Protein 5NTB (pdb70)

Solvent-accessible surface area: 10448 Å² total; per-residue (Å²): 171,30,34,73,38,84,120,14,97,12,78,0,25,3,11,34,74,122,36,177,8,22,13,35,52,98,7,37,0,56,76,83,44,1,0,2,0,0,33,81,30,29,93,38,127,96,55,94,86,0,42,0,29,130,59,4,18,0,44,0,27,57,112,85,145,80,30,122,0,35,4,92,15,67,8,110,63,10,115,114,34,28,0,20,0,0,44,22,0,0,52,114,8,8,88,53,66,52,3,69,11,104,51,0,48,1,37,0,12,159,191,24,30,77,39,95,142,10,89,15,70,0,30,15,11,11,49,130,16,166,9,19,15,33,58,92,8,27,0,42,74,86,46,2,0,2,0,0,38,72,37,31,104,45,143,72,44,74,86,0,46,0,27,132,61,3,23,0,29,0,46,52,129,90,40,82,18,168,2,35,1,99,15,62,11,100,54,13,80,128,25,25,0,13,0,0,15,23,0,0,51,120,12,5,93,28,121,114,30,59,7,103,66,4,38,0,48,0,21,171

Nearest PDB structures (foldseek):
  5ntb-assembly2_B  TM=1.002E+00  e=6.582E-23  Streptomyces mobaraensis
  7wvr-assembly1_A  TM=8.047E-01  e=5.159E-07  Evansstolkia leycettana
  4l48-assembly2_C  TM=7.886E-01  e=9.992E-07  Clavibacter michiganensis subsp. michiganensis NCPPB 382
  4jjo-assembly1_A  TM=7.885E-01  e=2.613E-06  Clavibacter michiganensis
  4fer-assembly1_A  TM=7.442E-01  e=7.259E-06  Bacillus subtilis subsp. subtilis str. 168

Structure (mmCIF, N/CA/C/O backbone):
data_5NTB
#
_entry.id   5NTB
#
_cell.length_a   37.350
_cell.length_b   45.080
_cell.length_c   112.840
_cell.angle_alpha   90.00
_cell.angle_beta   90.00
_cell.angle_gamma   90.00
#
_symmetry.space_group_name_H-M   'P 21 21 21'
#
loop_
_entity.id
_entity.type
_entity.pdbx_description
1 polymer 'Papain inhibitor'
2 non-polymer 'SULFATE ION'
3 water water
#
loop_
_atom_site.group_PDB
_atom_site.id
_atom_site.type_symbol
_atom_site.label_atom_id
_atom_site.label_alt_id
_atom_site.label_comp_id
_atom_site.label_asym_id
_atom_site.label_entity_id
_atom_site.label_seq_id
_atom_site.pdbx_PDB_ins_code
_atom_site.Cartn_x
_atom_site.Cartn_y
_atom_site.Cartn_z
_atom_site.occupancy
_atom_site.B_iso_or_equiv
_atom_site.auth_seq_id
_atom_site.auth_comp_id
_atom_site.auth_asym_id
_atom_site.auth_atom_id
_atom_site.pdbx_PDB_model_num
ATOM 1 N N . ASP A 1 1 ? -11.600 -30.444 17.912 1.00 39.99 1 ASP A N 1
ATOM 2 C CA . ASP A 1 1 ? -10.504 -29.914 18.721 1.00 43.15 1 ASP A CA 1
ATOM 3 C C . ASP A 1 1 ? -9.799 -28.774 17.988 1.00 36.02 1 ASP A C 1
ATOM 4 O O . ASP A 1 1 ? -10.151 -28.461 16.847 1.00 35.42 1 ASP A O 1
ATOM 9 N N . ILE A 1 2 ? -8.816 -28.149 18.632 1.00 24.56 2 ILE A N 1
ATOM 10 C CA . ILE A 1 2 ? -8.043 -27.069 18.021 1.00 24.31 2 ILE A CA 1
ATOM 11 C C . ILE A 1 2 ? -6.873 -27.711 17.278 1.00 19.86 2 ILE A C 1
ATOM 12 O O . ILE A 1 2 ? -5.978 -28.262 17.930 1.00 22.79 2 ILE A O 1
ATOM 17 N N . PRO A 1 3 ? -6.849 -27.675 15.948 1.00 21.21 3 PRO A N 1
ATOM 18 C CA . PRO A 1 3 ? -5.770 -28.358 15.210 1.00 20.02 3 PRO A CA 1
ATOM 19 C C . PRO A 1 3 ? -4.502 -27.515 15.101 1.00 15.51 3 PRO A C 1
ATOM 20 O O . PRO A 1 3 ? -4.203 -26.905 14.074 1.00 17.41 3 PRO A O 1
ATOM 24 N N . ILE A 1 4 ? -3.739 -27.495 16.198 1.00 17.76 4 ILE A N 1
ATOM 25 C CA . ILE A 1 4 ? -2.522 -26.698 16.257 1.00 17.37 4 ILE A CA 1
ATOM 26 C C . ILE A 1 4 ? -1.601 -27.071 15.110 1.00 18.32 4 ILE A C 1
ATOM 27 O O . ILE A 1 4 ? -1.353 -28.255 14.847 1.00 21.04 4 ILE A O 1
ATOM 32 N N . GLY A 1 5 ? -1.090 -26.053 14.415 1.00 19.83 5 GLY A N 1
ATOM 33 C CA . GLY A 1 5 ? -0.115 -26.232 13.365 1.00 17.99 5 GLY A CA 1
ATOM 34 C C . GLY A 1 5 ? -0.682 -26.525 11.995 1.00 17.29 5 GLY A C 1
ATOM 35 O O . GLY A 1 5 ? 0.078 -26.548 11.023 1.00 22.64 5 GLY A O 1
ATOM 36 N N . GLN A 1 6 ? -1.982 -26.746 11.874 1.00 17.18 6 GLN A N 1
ATOM 37 C CA . GLN A 1 6 ? -2.555 -27.101 10.583 1.00 17.85 6 GLN A CA 1
ATOM 38 C C . GLN A 1 6 ? -2.893 -25.833 9.808 1.00 19.53 6 GLN A C 1
ATOM 39 O O . GLN A 1 6 ? -3.742 -25.045 10.238 1.00 21.00 6 GLN A O 1
ATOM 45 N N . LYS A 1 7 ? -2.236 -25.641 8.671 1.00 19.97 7 LYS A N 1
ATOM 46 C CA . LYS A 1 7 ? -2.472 -24.442 7.881 1.00 20.39 7 LYS A CA 1
ATOM 47 C C . LYS A 1 7 ? -3.815 -24.551 7.178 1.00 23.03 7 LYS A C 1
ATOM 48 O O . LYS A 1 7 ? -4.189 -25.611 6.665 1.00 23.49 7 LYS A O 1
ATOM 54 N N . MET A 1 8 ? -4.557 -23.456 7.185 1.00 16.98 8 MET A N 1
ATOM 55 C CA . MET A 1 8 ? -5.835 -23.373 6.504 1.00 17.64 8 MET A CA 1
ATOM 56 C C . MET A 1 8 ? -5.828 -22.197 5.550 1.00 17.52 8 MET A C 1
ATOM 57 O O . MET A 1 8 ? -5.204 -21.168 5.823 1.00 17.81 8 MET A O 1
ATOM 62 N N . THR A 1 9 ? -6.500 -22.361 4.420 1.00 19.27 9 THR A N 1
ATOM 63 C CA . THR A 1 9 ? -6.701 -21.255 3.510 1.00 19.41 9 THR A CA 1
ATOM 64 C C . THR A 1 9 ? -8.023 -20.590 3.837 1.00 18.72 9 THR A C 1
ATOM 65 O O . THR A 1 9 ? -9.030 -21.260 4.075 1.00 19.86 9 THR A O 1
ATOM 69 N N . GLY A 1 10 ? -8.013 -19.269 3.866 1.00 15.13 10 GLY A N 1
ATOM 70 C CA . GLY A 1 10 ? -9.268 -18.599 4.081 1.00 15.56 10 GLY A CA 1
ATOM 71 C C . GLY A 1 10 ? -9.182 -17.133 3.757 1.00 17.32 10 GLY A C 1
ATOM 72 O O . GLY A 1 10 ? -8.448 -16.714 2.855 1.00 17.05 10 GLY A O 1
ATOM 73 N N . LYS A 1 11 ? -9.955 -16.348 4.477 1.00 15.92 11 LYS A N 1
ATOM 74 C CA . LYS A 1 11 ? -10.038 -14.929 4.213 1.00 16.36 11 LYS A CA 1
ATOM 75 C C . LYS A 1 11 ? -9.932 -14.192 5.530 1.00 14.07 11 LYS A C 1
ATOM 76 O O . LYS A 1 11 ? -10.145 -14.758 6.611 1.00 13.92 11 LYS A O 1
ATOM 82 N N . MET A 1 12 ? -9.584 -12.923 5.428 1.00 12.85 12 MET A N 1
ATOM 83 C CA . MET A 1 12 ? -9.512 -12.084 6.607 1.00 11.32 12 MET A CA 1
ATOM 84 C C . MET A 1 12 ? -10.248 -10.779 6.363 1.00 13.00 12 MET A C 1
ATOM 85 O O . MET A 1 12 ? -10.186 -10.190 5.277 1.00 14.64 12 MET A O 1
ATOM 90 N N . THR A 1 13 ? -10.974 -10.364 7.379 1.00 12.52 13 THR A N 1
ATOM 91 C CA . THR A 1 13 ? -11.525 -9.027 7.488 1.00 10.97 13 THR A CA 1
ATOM 92 C C . THR A 1 13 ? -10.968 -8.417 8.759 1.00 12.91 13 THR A C 1
ATOM 93 O O . THR A 1 13 ? -10.137 -9.014 9.448 1.00 12.68 13 THR A O 1
ATOM 97 N N . TYR A 1 14 ? -11.417 -7.218 9.088 1.00 11.58 14 TYR A N 1
ATOM 98 C CA . TYR A 1 14 ? -10.964 -6.633 10.339 1.00 11.49 14 TYR A CA 1
ATOM 99 C C . TYR A 1 14 ? -12.112 -5.932 11.044 1.00 13.61 14 TYR A C 1
ATOM 100 O O . TYR A 1 14 ? -13.136 -5.596 10.444 1.00 14.16 14 TYR A O 1
ATOM 109 N N . TYR A 1 15 ? -11.919 -5.705 12.340 1.00 13.17 15 TYR A N 1
ATOM 110 C CA . TYR A 1 15 ? -12.927 -5.040 13.150 1.00 11.79 15 TYR A CA 1
ATOM 111 C C . TYR A 1 15 ? -12.259 -4.102 14.138 1.00 12.55 15 TYR A C 1
ATOM 112 O O . TYR A 1 15 ? -11.044 -4.119 14.313 1.00 11.87 15 TYR A O 1
ATOM 121 N N . THR A 1 16 ? -13.086 -3.250 14.771 1.00 12.76 16 THR A N 1
ATOM 122 C CA . THR A 1 16 ? -12.590 -2.149 15.593 1.00 15.33 16 THR A CA 1
ATOM 123 C C . THR A 1 16 ? -13.257 -2.080 16.965 1.00 18.07 16 THR A C 1
ATOM 124 O O . THR A 1 16 ? -13.259 -1.007 17.579 1.00 20.04 16 THR A O 1
ATOM 128 N N . ASP A 1 17 ? -13.824 -3.177 17.458 1.00 15.78 17 ASP A N 1
ATOM 129 C CA . ASP A 1 17 ? -14.495 -3.138 18.753 1.00 15.03 17 ASP A CA 1
ATOM 130 C C . ASP A 1 17 ? -13.540 -2.741 19.872 1.00 16.20 17 ASP A C 1
ATOM 131 O O . ASP A 1 17 ? -12.368 -3.139 19.902 1.00 16.73 17 ASP A O 1
ATOM 136 N N . LYS A 1 18 ? -14.082 -2.000 20.837 1.00 13.83 18 LYS A N 1
ATOM 137 C CA . LYS A 1 18 ? -13.402 -1.698 22.085 1.00 14.94 18 LYS A CA 1
ATOM 138 C C . LYS A 1 18 ? -14.344 -2.076 23.214 1.00 16.50 18 LYS A C 1
ATOM 139 O O . LYS A 1 18 ? -15.473 -1.570 23.284 1.00 17.83 18 LYS A O 1
ATOM 145 N N . GLY A 1 19 ? -13.889 -2.967 24.085 1.00 14.42 19 GLY A N 1
ATOM 146 C CA . GLY A 1 19 ? -14.709 -3.446 25.178 1.00 13.67 19 GLY A CA 1
ATOM 147 C C . GLY A 1 19 ? -14.144 -4.744 25.719 1.00 14.32 19 GLY A C 1
ATOM 148 O O . GLY A 1 19 ? -12.935 -4.844 25.931 1.00 19.91 19 GLY A O 1
ATOM 149 N N . TYR A 1 20 ? -15.006 -5.726 25.962 1.00 16.25 20 TYR A N 1
ATOM 150 C CA . TYR A 1 20 ? -14.580 -7.063 26.353 1.00 17.13 20 TYR A CA 1
ATOM 151 C C . TYR A 1 20 ? -14.866 -8.019 25.208 1.00 18.92 20 TYR A C 1
ATOM 152 O O . TYR A 1 20 ? -15.967 -8.006 24.651 1.00 18.93 20 TYR A O 1
ATOM 161 N N . GLY A 1 21 ? -13.877 -8.843 24.860 1.00 15.57 21 GLY A N 1
ATOM 162 C CA . GLY A 1 21 ? -14.087 -9.883 23.874 1.00 13.36 21 GLY A CA 1
ATOM 163 C C . GLY A 1 21 ? -14.760 -11.107 24.477 1.00 14.09 21 GLY A C 1
ATOM 164 O O . GLY A 1 21 ? -15.083 -11.172 25.662 1.00 16.40 21 GLY A O 1
ATOM 165 N N . ALA A 1 22 ? -14.988 -12.099 23.624 1.00 13.40 22 ALA A N 1
ATOM 166 C CA . ALA A 1 22 ? -15.646 -13.321 24.073 1.00 14.45 22 ALA A CA 1
ATOM 167 C C . ALA A 1 22 ? -14.802 -14.099 25.066 1.00 12.98 22 ALA A C 1
ATOM 168 O O . ALA A 1 22 ? -15.332 -14.972 25.769 1.00 14.55 22 ALA A O 1
ATOM 170 N N . CYS A 1 23 ? -13.507 -13.809 25.150 1.00 14.03 23 CYS A N 1
ATOM 171 C CA . CYS A 1 23 ? -12.696 -14.420 26.191 1.00 13.93 23 CYS A CA 1
ATOM 172 C C . CYS A 1 23 ? -12.876 -13.726 27.532 1.00 15.34 23 CYS A C 1
ATOM 173 O O . CYS A 1 23 ? -12.375 -14.227 28.546 1.00 16.21 23 CYS A O 1
ATOM 176 N N . GLY A 1 24 ? -13.595 -12.604 27.567 1.00 14.75 24 GLY A N 1
ATOM 177 C CA . GLY A 1 24 ? -13.816 -11.916 28.824 1.00 15.87 24 GLY A CA 1
ATOM 178 C C . GLY A 1 24 ? -12.704 -10.987 29.235 1.00 17.21 24 GLY A C 1
ATOM 179 O O . GLY A 1 24 ? -12.626 -10.609 30.410 1.00 19.44 24 GLY A O 1
ATOM 180 N N . THR A 1 25 ? -11.830 -10.612 28.314 1.00 16.94 25 THR A N 1
ATOM 181 C CA . THR A 1 25 ? -10.741 -9.71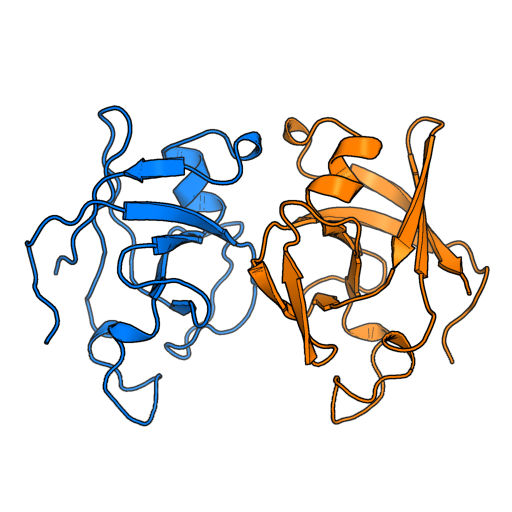3 28.631 1.00 17.39 25 THR A CA 1
ATOM 182 C C . THR A 1 25 ? -10.888 -8.408 27.854 1.00 15.07 25 THR A C 1
ATOM 183 O O . THR A 1 25 ? -11.544 -8.374 26.806 1.00 15.70 25 THR A O 1
ATOM 187 N N . PRO A 1 26 ? -10.316 -7.317 28.357 1.00 17.13 26 PRO A N 1
ATOM 188 C CA . PRO A 1 26 ? -10.473 -6.024 27.678 1.00 18.74 26 PRO A CA 1
ATOM 189 C C . PRO A 1 26 ? -9.683 -5.981 26.381 1.00 18.29 26 PRO A C 1
ATOM 190 O O . PRO A 1 26 ? -8.503 -6.333 26.341 1.00 20.83 26 PRO A O 1
ATOM 194 N N . ILE A 1 27 ? -10.346 -5.538 25.315 1.00 15.88 27 ILE A N 1
ATOM 195 C CA . ILE A 1 27 ? -9.724 -5.446 24.004 1.00 14.95 27 ILE A CA 1
ATOM 196 C C . ILE A 1 27 ? -9.987 -4.068 23.418 1.00 15.85 27 ILE A C 1
ATOM 197 O O . ILE A 1 27 ? -11.003 -3.423 23.697 1.00 16.94 27 ILE A O 1
ATOM 202 N N . ASP A 1 28 ? -9.043 -3.618 22.603 1.00 14.80 28 ASP A N 1
ATOM 203 C CA . ASP A 1 28 ? -9.211 -2.431 21.768 1.00 14.58 28 ASP A CA 1
ATOM 204 C C . ASP A 1 28 ? -8.654 -2.819 20.405 1.00 15.29 28 ASP A C 1
ATOM 205 O O . ASP A 1 28 ? -7.443 -2.772 20.196 1.00 15.70 28 ASP A O 1
ATOM 210 N N . ALA A 1 29 ? -9.542 -3.216 19.491 1.00 15.25 29 ALA A N 1
ATOM 211 C CA . ALA A 1 29 ? -9.086 -3.731 18.206 1.00 15.40 29 ALA A CA 1
ATOM 212 C C . ALA A 1 29 ? -8.492 -2.654 17.306 1.00 15.88 29 ALA A C 1
ATOM 213 O O . ALA A 1 29 ? -7.858 -2.996 16.300 1.00 17.07 29 ALA A O 1
ATOM 215 N N . SER A 1 30 ? -8.673 -1.372 17.633 1.00 15.86 30 SER A N 1
ATOM 216 C CA . SER A 1 30 ? -8.011 -0.326 16.865 1.00 16.32 30 SER A CA 1
ATOM 217 C C . SER A 1 30 ? -6.538 -0.180 17.212 1.00 20.97 30 SER A C 1
ATOM 218 O O . SER A 1 30 ? -5.782 0.387 16.413 1.00 20.27 30 SER A O 1
ATOM 221 N N . SER A 1 31 ? -6.114 -0.658 18.380 1.00 18.23 31 SER A N 1
ATOM 222 C CA . SER A 1 31 ? -4.750 -0.444 18.826 1.00 19.15 31 SER A CA 1
ATOM 223 C C . SER A 1 31 ? -4.039 -1.693 19.322 1.00 25.65 31 SER A C 1
ATOM 224 O O . SER A 1 31 ? -2.903 -1.580 19.795 1.00 30.08 31 SER A O 1
ATOM 227 N N . GLN A 1 32 ? -4.653 -2.872 19.241 1.00 16.32 32 GLN A N 1
ATOM 228 C CA . GLN A 1 32 ? -4.016 -4.085 19.728 1.00 17.03 32 GLN A CA 1
ATOM 229 C C . GLN A 1 32 ? -4.074 -5.159 18.658 1.00 16.62 32 GLN A C 1
ATOM 230 O O . GLN A 1 32 ? -5.078 -5.277 17.944 1.00 16.24 32 GLN A O 1
ATOM 236 N N . ASP A 1 33 ? -3.001 -5.946 18.561 1.00 15.88 33 ASP A N 1
ATOM 237 C CA . ASP A 1 33 ? -2.985 -7.124 17.696 1.00 14.66 33 ASP A CA 1
ATOM 238 C C . ASP A 1 33 ? -3.789 -8.246 18.346 1.00 14.66 33 ASP A C 1
ATOM 239 O O . ASP A 1 33 ? -3.466 -8.685 19.457 1.00 17.18 33 ASP A O 1
ATOM 244 N N . LEU A 1 34 ? -4.810 -8.736 17.647 1.00 11.52 34 LEU A N 1
ATOM 245 C CA . LEU A 1 34 ? -5.580 -9.868 18.144 1.00 12.15 34 LEU A CA 1
ATOM 246 C C . LEU A 1 34 ? -6.418 -10.406 16.996 1.00 11.52 34 LEU A C 1
ATOM 247 O O . LEU A 1 34 ? -6.490 -9.806 15.923 1.00 11.81 34 LEU A O 1
ATOM 252 N N . VAL A 1 35 ? -7.070 -11.538 17.239 1.00 11.67 35 VAL A N 1
ATOM 253 C CA . VAL A 1 35 ? -7.961 -12.115 16.243 1.00 11.65 35 VAL A CA 1
ATOM 254 C C . VAL A 1 35 ? -9.246 -12.577 16.915 1.00 13.47 35 VAL A C 1
ATOM 255 O O . VAL A 1 35 ? -9.250 -13.027 18.069 1.00 11.87 35 VAL A O 1
ATOM 259 N N . ALA A 1 36 ? -10.345 -12.444 16.172 1.00 12.51 36 ALA A N 1
ATOM 260 C CA . ALA A 1 36 ? -11.628 -13.063 16.493 1.00 11.14 36 ALA A CA 1
ATOM 261 C C . ALA A 1 36 ? -11.787 -14.305 15.630 1.00 11.99 36 ALA A C 1
ATOM 262 O O . ALA A 1 36 ? -11.689 -14.228 14.396 1.00 12.41 36 ALA A O 1
ATOM 264 N N . ILE A 1 37 ? -11.987 -15.445 16.282 1.00 12.69 37 ILE A N 1
ATOM 265 C CA . ILE A 1 37 ? -12.012 -16.762 15.649 1.00 12.03 37 ILE A CA 1
ATOM 266 C C . ILE A 1 37 ? -13.451 -17.169 15.338 1.00 12.86 37 ILE A C 1
ATOM 267 O O . ILE A 1 37 ? -14.349 -16.972 16.170 1.00 13.38 37 ILE A O 1
ATOM 272 N N . PRO A 1 38 ? -13.712 -17.737 14.158 1.00 12.01 38 PRO A N 1
ATOM 273 C CA . PRO A 1 38 ? -15.082 -18.142 13.802 1.00 11.75 38 PRO A CA 1
ATOM 274 C C . PRO A 1 38 ? -15.724 -19.058 14.832 1.00 10.77 38 PRO A C 1
ATOM 275 O O . PRO A 1 38 ? -15.067 -19.914 15.436 1.00 13.72 38 PRO A O 1
ATOM 279 N N . ALA A 1 39 ? -17.050 -18.911 14.960 1.00 15.15 39 ALA A N 1
ATOM 280 C CA . ALA A 1 39 ? -17.792 -19.595 16.012 1.00 17.05 39 ALA A CA 1
ATOM 281 C C . ALA A 1 39 ? -17.663 -21.110 15.923 1.00 14.91 39 ALA A C 1
ATOM 282 O O . ALA A 1 39 ? -17.747 -21.789 16.948 1.00 17.23 39 ALA A O 1
ATOM 284 N N . ALA A 1 40 ? -17.429 -21.657 14.729 1.00 15.11 40 ALA A N 1
ATOM 285 C CA . ALA A 1 40 ? -17.390 -23.110 14.580 1.00 17.15 40 ALA A CA 1
ATOM 286 C C . ALA A 1 40 ? -16.251 -23.762 15.358 1.00 14.56 40 ALA A C 1
ATOM 287 O O . ALA A 1 40 ? -16.285 -24.980 15.579 1.00 17.17 40 ALA A O 1
ATOM 289 N N . TRP A 1 41 ? -15.268 -22.986 15.815 1.00 13.87 41 TRP A N 1
ATOM 290 C CA . TRP A 1 41 ? -14.158 -23.528 16.580 1.00 13.21 41 TRP A CA 1
ATOM 291 C C . TRP A 1 41 ? -14.386 -23.484 18.081 1.00 14.68 41 TRP A C 1
ATOM 292 O O . TRP A 1 41 ? -13.595 -24.074 18.822 1.00 14.98 41 TRP A O 1
ATOM 303 N N . TRP A 1 42 ? -15.431 -22.796 18.539 1.00 14.06 42 TRP A N 1
ATOM 304 C CA . TRP A 1 42 ? -15.688 -22.649 19.963 1.00 14.01 42 TRP A CA 1
ATOM 305 C C . TRP A 1 42 ? -16.464 -23.858 20.472 1.00 18.49 42 TRP A C 1
ATOM 306 O O . TRP A 1 42 ? -17.343 -24.383 19.780 1.00 20.77 42 TRP A O 1
ATOM 317 N N . THR A 1 43 ? -16.111 -24.312 21.682 1.00 15.24 43 THR A N 1
ATOM 318 C CA . THR A 1 43 ? -16.626 -25.587 22.187 1.00 18.04 43 THR A CA 1
ATOM 319 C C . THR A 1 43 ? -17.301 -25.482 23.542 1.00 20.89 43 THR A C 1
ATOM 320 O O . THR A 1 43 ? -18.278 -26.197 23.785 1.00 23.14 43 THR A O 1
ATOM 324 N N . THR A 1 44 ? -16.802 -24.639 24.433 1.00 18.48 44 THR A N 1
ATOM 325 C CA . THR A 1 44 ? -17.371 -24.654 25.769 1.00 22.91 44 THR A CA 1
ATOM 326 C C . THR A 1 44 ? -18.668 -23.857 25.806 1.00 18.32 44 THR A C 1
ATOM 327 O O . THR A 1 44 ? -18.829 -22.878 25.077 1.00 20.32 44 THR A O 1
ATOM 331 N N . PRO A 1 45 ? -19.620 -24.252 26.655 1.00 20.08 45 PRO A N 1
ATOM 332 C CA . PRO A 1 45 ? -20.880 -23.505 26.707 1.00 21.38 45 PRO A CA 1
ATOM 333 C C . PRO A 1 45 ? -20.706 -22.106 27.267 1.00 19.18 45 PRO A C 1
ATOM 334 O O . PRO A 1 45 ? -21.531 -21.229 26.988 1.00 24.19 45 PRO A O 1
ATOM 338 N N . ASN A 1 46 ? -19.627 -21.860 28.007 1.00 18.23 46 ASN A N 1
ATOM 339 C CA . ASN A 1 46 ? -19.295 -20.534 28.505 1.00 17.30 46 ASN A CA 1
ATOM 340 C C . ASN A 1 46 ? -18.068 -20.037 27.747 1.00 17.00 46 ASN A C 1
ATOM 341 O O . ASN A 1 46 ? -16.985 -20.629 27.886 1.00 16.49 46 ASN A O 1
ATOM 346 N N . PRO A 1 47 ? -18.181 -19.004 26.903 1.00 17.16 47 PRO A N 1
ATOM 347 C CA . PRO A 1 47 ? -17.054 -18.669 26.014 1.00 14.93 47 PRO A CA 1
ATOM 348 C C . PRO A 1 47 ? -15.802 -18.233 26.752 1.00 14.36 47 PRO A C 1
ATOM 349 O O . PRO A 1 47 ? -14.693 -18.456 26.253 1.00 15.14 47 PRO A O 1
ATOM 353 N N . ASN A 1 48 ? -15.938 -17.627 27.937 1.00 13.71 48 ASN A N 1
ATOM 354 C CA . ASN A 1 48 ? -14.744 -17.211 28.674 1.00 13.12 48 ASN A CA 1
ATOM 355 C C . ASN A 1 48 ? -13.906 -18.398 29.122 1.00 12.66 48 ASN A C 1
ATOM 356 O O . ASN A 1 48 ? -12.745 -18.224 29.513 1.00 15.00 48 ASN A O 1
ATOM 361 N N . ASN A 1 49 ? -14.492 -19.592 29.129 1.00 12.86 49 ASN A N 1
ATOM 362 C CA . ASN A 1 49 ? -13.817 -20.815 29.526 1.00 13.06 49 ASN A CA 1
ATOM 363 C C . ASN A 1 49 ? -13.343 -21.634 28.331 1.00 15.08 49 ASN A C 1
ATOM 364 O O . ASN A 1 49 ? -12.923 -22.787 28.500 1.00 16.32 49 ASN A O 1
ATOM 369 N N . ASP A 1 50 ? -13.383 -21.067 27.133 1.00 14.05 50 ASP A N 1
ATOM 370 C CA . ASP A 1 50 ? -13.007 -21.861 25.973 1.00 14.09 50 ASP A CA 1
ATOM 371 C C . ASP A 1 50 ? -11.494 -22.057 25.928 1.00 13.88 50 ASP A C 1
ATOM 372 O O . ASP A 1 50 ? -10.737 -21.136 26.234 1.00 15.04 50 ASP A O 1
ATOM 377 N N . PRO A 1 51 ? -11.021 -23.240 25.533 1.00 14.35 51 PRO A N 1
ATOM 378 C CA . PRO A 1 51 ? -9.571 -23.419 25.376 1.00 15.38 51 PRO A CA 1
ATOM 379 C C . PRO A 1 51 ? -8.952 -22.458 24.376 1.00 14.99 51 PRO A C 1
ATOM 380 O O . PRO A 1 51 ? -7.755 -22.170 24.485 1.00 16.73 51 PRO A O 1
ATOM 384 N N . LEU A 1 52 ? -9.738 -21.911 23.440 1.00 13.15 52 LEU A N 1
ATOM 385 C CA . LEU A 1 52 ? -9.219 -20.887 22.537 1.00 12.83 52 LEU A CA 1
ATOM 386 C C . LEU A 1 52 ? -8.689 -19.673 23.273 1.00 17.71 52 LEU A C 1
ATOM 387 O O . LEU A 1 52 ? -7.887 -18.927 22.710 1.00 16.52 52 LEU A O 1
ATOM 392 N N . CYS A 1 53 ? -9.120 -19.460 24.508 1.00 15.30 53 CYS A N 1
ATOM 393 C CA . CYS A 1 53 ? -8.742 -18.287 25.281 1.00 17.21 53 CYS A CA 1
ATOM 394 C C . CYS A 1 53 ? -7.496 -18.495 26.125 1.00 19.54 53 CYS A C 1
ATOM 395 O O . CYS A 1 53 ? -7.055 -17.549 26.791 1.00 20.17 53 CYS A O 1
ATOM 398 N N . ARG A 1 54 ? -6.900 -19.683 26.103 1.00 16.76 54 ARG A N 1
ATOM 399 C CA . ARG A 1 54 ? -5.806 -20.010 27.019 1.00 17.52 54 ARG A CA 1
ATOM 400 C C . ARG A 1 54 ? -4.540 -20.342 26.233 1.00 15.11 54 ARG A C 1
ATOM 401 O O . ARG A 1 54 ? -4.259 -21.504 25.932 1.00 18.24 54 ARG A O 1
ATOM 409 N N . GLY A 1 55 ? -3.782 -19.303 25.900 1.00 17.24 55 GLY A N 1
ATOM 410 C CA . GLY A 1 55 ? -2.483 -19.486 25.285 1.00 20.14 55 GLY A CA 1
ATOM 411 C C . GLY A 1 55 ? -2.507 -19.819 23.816 1.00 18.54 55 GLY A C 1
ATOM 412 O O . GLY A 1 55 ? -1.503 -20.305 23.287 1.00 23.12 55 GLY A O 1
ATOM 413 N N . VAL A 1 56 ? -3.621 -19.581 23.133 1.00 15.47 56 VAL A N 1
ATOM 414 C CA . VAL A 1 56 ? -3.728 -19.869 21.709 1.00 14.13 56 VAL A CA 1
ATOM 415 C C . VAL A 1 56 ? -3.585 -18.570 20.930 1.00 14.20 56 VAL A C 1
ATOM 416 O O . VAL A 1 56 ? -4.195 -17.549 21.275 1.00 15.70 56 VAL A O 1
ATOM 420 N N . SER A 1 57 ? -2.750 -18.601 19.907 1.00 13.69 57 SER A N 1
ATOM 421 C CA . SER A 1 57 ? -2.583 -17.517 18.953 1.00 12.03 57 SER A CA 1
ATOM 422 C C . SER A 1 57 ? -2.851 -18.055 17.558 1.00 12.66 57 SER A C 1
ATOM 423 O O . SER A 1 57 ? -3.096 -19.246 17.360 1.00 15.09 57 SER A O 1
ATOM 426 N N A VAL A 1 58 ? -2.752 -17.166 16.572 0.34 13.35 58 VAL A N 1
ATOM 427 N N B VAL A 1 58 ? -2.837 -17.157 16.592 0.66 13.29 58 VAL A N 1
ATOM 428 C CA A VAL A 1 58 ? -2.883 -17.529 15.166 0.34 12.39 58 VAL A CA 1
ATOM 429 C CA B VAL A 1 58 ? -2.785 -17.581 15.206 0.66 12.42 58 VAL A CA 1
ATOM 430 C C A VAL A 1 58 ? -1.752 -16.877 14.382 0.34 13.34 58 VAL A C 1
ATOM 431 C C B VAL A 1 58 ? -1.557 -16.969 14.567 0.66 12.85 58 VAL A C 1
ATOM 432 O O A VAL A 1 58 ? -1.528 -15.667 14.502 0.34 13.54 58 VAL A O 1
ATOM 433 O O B VAL A 1 58 ? -1.076 -15.902 14.958 0.66 13.59 58 VAL A O 1
ATOM 440 N N . GLU A 1 59 ? -1.050 -17.670 13.573 1.00 12.76 59 GLU A N 1
ATOM 441 C CA . GLU A 1 59 ? -0.063 -17.134 12.649 1.00 12.61 59 GLU A CA 1
ATOM 442 C C . GLU A 1 59 ? -0.779 -16.951 11.324 1.00 13.66 59 GLU A C 1
ATOM 443 O O . GLU A 1 59 ? -1.387 -17.901 10.812 1.00 15.25 59 GLU A O 1
ATOM 449 N N . VAL A 1 60 ? -0.763 -15.724 10.814 1.00 12.33 60 VAL A N 1
ATOM 450 C CA . VAL A 1 60 ? -1.491 -15.338 9.611 1.00 12.45 60 VAL A CA 1
ATOM 451 C C . VAL A 1 60 ? -0.482 -14.902 8.570 1.00 15.14 60 VAL A C 1
ATOM 452 O O . VAL A 1 60 ? 0.365 -14.043 8.843 1.00 14.87 60 VAL A O 1
ATOM 456 N N . SER A 1 61 ? -0.586 -15.473 7.377 1.00 16.57 61 SER A N 1
ATOM 457 C CA . SER A 1 61 ? 0.341 -15.186 6.294 1.00 16.91 61 SER A CA 1
ATOM 458 C C . SER A 1 61 ? -0.424 -14.627 5.111 1.00 16.78 61 SER A C 1
ATOM 459 O O . SER A 1 61 ? -1.459 -15.176 4.711 1.00 16.50 61 SER A O 1
ATOM 462 N N . TYR A 1 62 ? 0.082 -13.535 4.564 1.00 14.33 62 TYR A N 1
ATOM 463 C CA . TYR A 1 62 ? -0.457 -12.992 3.332 1.00 15.10 62 TYR A CA 1
ATOM 464 C C . TYR A 1 62 ? 0.671 -12.286 2.610 1.00 17.30 62 TYR A C 1
ATOM 465 O O . TYR A 1 62 ? 1.427 -11.536 3.233 1.00 17.24 62 TYR A O 1
ATOM 474 N N . ASN A 1 63 ? 0.791 -12.541 1.309 1.00 16.13 63 ASN A N 1
ATOM 475 C CA . ASN A 1 63 ? 1.702 -11.776 0.465 1.00 22.63 63 ASN A CA 1
ATOM 476 C C . ASN A 1 63 ? 3.131 -11.847 0.993 1.00 22.42 63 ASN A C 1
ATOM 477 O O . ASN A 1 63 ? 3.875 -10.871 0.937 1.00 23.37 63 ASN A O 1
ATOM 482 N N . GLY A 1 64 ? 3.509 -13.006 1.535 1.00 21.14 64 GLY A N 1
ATOM 483 C CA . GLY A 1 64 ? 4.872 -13.238 1.971 1.00 21.80 64 GLY A CA 1
ATOM 484 C C . GLY A 1 64 ? 5.220 -12.727 3.350 1.00 22.82 64 GLY A C 1
ATOM 485 O O . GLY A 1 64 ? 6.382 -12.843 3.757 1.00 25.47 64 GLY A O 1
ATOM 486 N N . ARG A 1 65 ? 4.265 -12.154 4.075 1.00 18.31 65 ARG A N 1
ATOM 487 C CA . ARG A 1 65 ? 4.478 -11.689 5.434 1.00 16.68 65 ARG A CA 1
ATOM 488 C C . ARG A 1 65 ? 3.648 -12.523 6.394 1.00 15.35 65 ARG A C 1
ATOM 489 O O . ARG A 1 65 ? 2.514 -12.895 6.082 1.00 17.87 65 ARG A O 1
ATOM 497 N N A THR A 1 66 ? 4.207 -12.807 7.564 0.78 15.80 66 THR A N 1
ATOM 498 N N B THR A 1 66 ? 4.217 -12.795 7.567 0.22 15.86 66 THR A N 1
ATOM 499 C CA A THR A 1 66 ? 3.500 -13.553 8.592 0.78 14.74 66 THR A CA 1
ATOM 500 C CA B THR A 1 66 ? 3.564 -13.562 8.618 0.22 14.87 66 THR A CA 1
ATOM 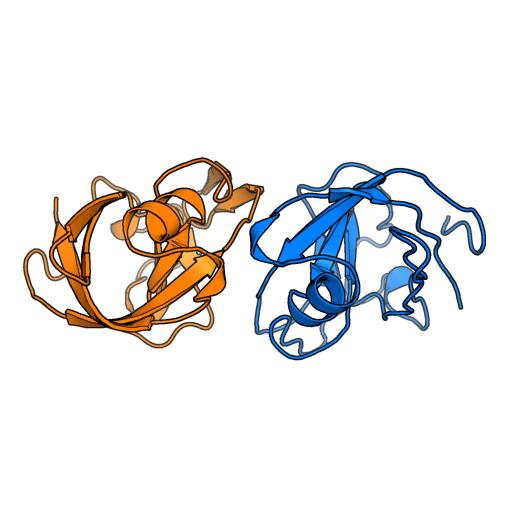501 C C A THR A 1 66 ? 3.547 -12.783 9.901 0.78 17.47 66 THR A C 1
ATOM 502 C C B THR A 1 66 ? 3.553 -12.744 9.903 0.22 17.46 66 THR A C 1
ATOM 503 O O A THR A 1 66 ? 4.606 -12.279 10.292 0.78 18.47 66 THR A O 1
ATOM 504 O O B THR A 1 66 ? 4.579 -12.172 10.285 0.22 18.37 66 THR A O 1
ATOM 511 N N . ILE A 1 67 ? 2.394 -12.678 10.560 1.00 14.21 67 ILE A N 1
ATOM 512 C CA . ILE A 1 67 ? 2.292 -12.102 11.898 1.00 12.80 67 ILE A CA 1
ATOM 513 C C . ILE A 1 67 ? 1.679 -13.144 12.825 1.00 14.59 67 ILE A C 1
ATOM 514 O O . ILE A 1 67 ? 1.045 -14.104 12.390 1.00 13.32 67 ILE A O 1
ATOM 519 N N A ARG A 1 68 ? 1.849 -12.923 14.126 0.51 13.42 68 ARG A N 1
ATOM 520 N N B ARG A 1 68 ? 1.893 -12.952 14.122 0.49 13.46 68 ARG A N 1
ATOM 521 C CA A ARG A 1 68 ? 1.352 -13.830 15.154 0.51 14.81 68 ARG A CA 1
ATOM 522 C CA B ARG A 1 68 ? 1.342 -13.828 15.147 0.49 14.82 68 ARG A CA 1
ATOM 523 C C A ARG A 1 68 ? 0.568 -13.012 16.165 0.51 14.85 68 ARG A C 1
ATOM 524 C C B ARG A 1 68 ? 0.552 -12.976 16.119 0.49 14.88 68 ARG A C 1
ATOM 525 O O A ARG A 1 68 ? 1.117 -12.086 16.769 0.51 18.44 68 ARG A O 1
ATOM 526 O O B ARG A 1 68 ? 1.072 -11.989 16.646 0.49 18.22 68 ARG A O 1
ATOM 541 N N . VAL A 1 69 ? -0.715 -13.336 16.334 1.00 13.30 69 VAL A N 1
ATOM 542 C CA . VAL A 1 69 ? -1.569 -12.533 17.212 1.00 13.75 69 VAL A CA 1
ATOM 543 C C . VAL A 1 69 ? -2.392 -13.449 18.109 1.00 12.71 69 VAL A C 1
ATOM 544 O O . VAL A 1 69 ? -2.755 -14.567 17.724 1.00 12.68 69 VAL A O 1
ATOM 548 N N . PRO A 1 70 ? -2.717 -12.988 19.313 1.00 13.01 70 PRO A N 1
ATOM 549 C CA . PRO A 1 70 ? -3.501 -13.813 20.235 1.00 12.72 70 PRO A CA 1
ATOM 550 C C . PRO A 1 70 ? -4.973 -13.897 19.858 1.00 11.35 70 PRO A C 1
ATOM 551 O O . PRO A 1 70 ? -5.580 -12.935 19.392 1.00 12.32 70 PRO A O 1
ATOM 555 N N . VAL A 1 71 ? -5.555 -15.066 20.123 1.00 11.30 71 VAL A N 1
ATOM 556 C CA . VAL A 1 71 ? -7.007 -15.222 20.071 1.00 12.26 71 VAL A CA 1
ATOM 557 C C . VAL A 1 71 ? -7.607 -14.531 21.285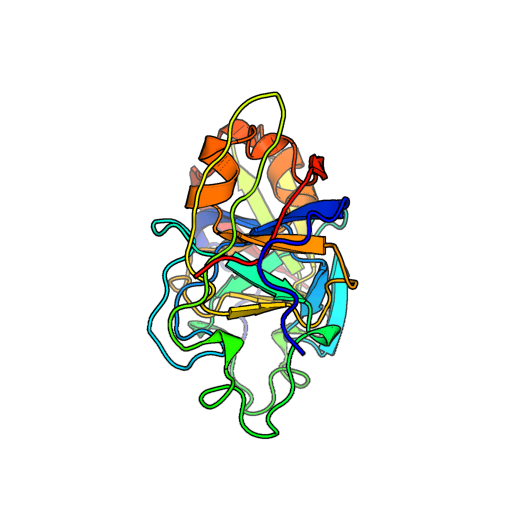 1.00 15.15 71 VAL A C 1
ATOM 558 O O . VAL A 1 71 ? -7.307 -14.889 22.429 1.00 14.96 71 VAL A O 1
ATOM 562 N N . ARG A 1 72 ? -8.482 -13.561 21.049 1.00 12.01 72 ARG A N 1
ATOM 563 C CA . ARG A 1 72 ? -9.116 -12.829 22.138 1.00 10.84 72 ARG A CA 1
ATOM 564 C C . ARG A 1 72 ? -10.622 -12.712 21.988 1.00 13.09 72 ARG A C 1
ATOM 565 O O . ARG A 1 72 ? -11.276 -12.164 22.880 1.00 15.30 72 ARG A O 1
ATOM 573 N N . ASP A 1 73 ? -11.197 -13.199 20.897 1.00 11.39 73 ASP A N 1
ATOM 574 C CA . ASP A 1 73 ? -12.594 -12.891 20.635 1.00 12.24 73 ASP A CA 1
ATOM 575 C C . ASP A 1 73 ? -13.156 -13.946 19.698 1.00 12.01 73 ASP A C 1
ATOM 576 O O . ASP A 1 73 ? -12.423 -14.756 19.122 1.00 11.27 73 ASP A O 1
ATOM 581 N N . LYS A 1 74 ? -14.477 -13.917 19.564 1.00 10.72 74 LYS A N 1
ATOM 582 C CA . LYS A 1 74 ? -15.247 -14.825 18.729 1.00 14.27 74 LYS A CA 1
ATOM 583 C C . LYS A 1 74 ? -15.907 -14.020 17.624 1.00 14.54 74 LYS A C 1
ATOM 584 O O . LYS A 1 74 ? -16.391 -12.914 17.865 1.00 17.19 74 LYS A O 1
ATOM 590 N N . CYS A 1 75 ? -15.930 -14.575 16.410 1.00 14.37 75 CYS A N 1
ATOM 591 C CA . CYS A 1 75 ? -16.623 -13.969 15.277 1.00 13.91 75 CYS A CA 1
ATOM 592 C C . CYS A 1 75 ? -17.847 -14.819 14.968 1.00 17.19 75 CYS A C 1
ATOM 593 O O . CYS A 1 75 ? -17.725 -15.866 14.308 1.00 19.12 75 CYS A O 1
ATOM 596 N N . PRO A 1 76 ? -19.039 -14.440 15.440 1.00 18.39 76 PRO A N 1
ATOM 597 C CA . PRO A 1 76 ? -20.216 -15.292 15.208 1.00 19.66 76 PRO A CA 1
ATOM 598 C C . PRO A 1 76 ? -20.624 -15.390 13.749 1.00 18.85 76 PRO A C 1
ATOM 599 O O . PRO A 1 76 ? -21.226 -16.398 13.355 1.00 23.36 76 PRO A O 1
ATOM 603 N N . SER A 1 77 ? -20.329 -14.388 12.934 1.00 16.50 77 SER A N 1
ATOM 604 C CA . SER A 1 77 ? -20.780 -14.389 11.547 1.00 20.42 77 SER A CA 1
ATOM 605 C C . SER A 1 77 ? -19.742 -14.939 10.581 1.00 26.26 77 SER A C 1
ATOM 606 O O . SER A 1 77 ? -20.011 -15.014 9.376 1.00 27.60 77 SER A O 1
ATOM 609 N N . CYS A 1 78 ? -18.569 -15.313 11.071 1.00 15.44 78 CYS A N 1
ATOM 610 C CA . CYS A 1 78 ? -17.505 -15.785 10.199 1.00 17.36 78 CYS A CA 1
ATOM 611 C C . CYS A 1 78 ? -17.679 -17.260 9.897 1.00 15.68 78 CYS A C 1
ATOM 612 O O . CYS A 1 78 ? -17.954 -18.061 10.791 1.00 18.79 78 CYS A O 1
ATOM 615 N N A ASP A 1 79 ? -17.505 -17.625 8.625 0.64 16.39 79 ASP A N 1
ATOM 616 N N B ASP A 1 79 ? -17.484 -17.618 8.637 0.36 16.50 79 ASP A N 1
ATOM 617 C CA A ASP A 1 79 ? -17.431 -19.038 8.290 0.64 18.04 79 ASP A CA 1
ATOM 618 C CA B ASP A 1 79 ? -17.435 -19.024 8.304 0.36 18.06 79 ASP A CA 1
ATOM 619 C C A ASP A 1 79 ? -16.101 -19.615 8.774 0.64 16.72 79 ASP A C 1
ATOM 620 C C B ASP A 1 79 ? -16.084 -19.608 8.733 0.36 16.77 79 ASP A C 1
ATOM 621 O O A ASP A 1 79 ? -15.199 -18.896 9.228 0.64 13.83 79 ASP A O 1
ATOM 622 O O B ASP A 1 79 ? -15.166 -18.891 9.148 0.36 13.98 79 ASP A O 1
ATOM 631 N N . ARG A 1 80 ? -15.982 -20.935 8.618 1.00 15.44 80 ARG A N 1
ATOM 632 C CA . ARG A 1 80 ? -14.938 -21.715 9.278 1.00 14.74 80 ARG A CA 1
ATOM 633 C C . ARG A 1 80 ? -13.513 -21.177 9.118 1.00 14.36 80 ARG A C 1
ATOM 634 O O . ARG A 1 80 ? -12.718 -21.213 10.070 1.00 14.63 80 ARG A O 1
ATOM 642 N N . THR A 1 81 ? -13.139 -20.728 7.922 1.00 12.64 81 THR A N 1
ATOM 643 C CA . THR A 1 81 ? -11.761 -20.289 7.718 1.00 12.53 81 THR A CA 1
ATOM 644 C C . THR A 1 81 ? -11.648 -18.783 7.546 1.00 14.34 81 THR A C 1
ATOM 645 O O . THR A 1 81 ? -10.588 -18.290 7.142 1.00 15.11 81 THR A O 1
ATOM 649 N N . HIS A 1 82 ? -12.702 -18.046 7.871 1.00 12.14 82 HIS A N 1
ATOM 650 C CA . HIS A 1 82 ? -12.698 -16.588 7.813 1.00 13.54 82 HIS A CA 1
ATOM 651 C C . HIS A 1 82 ? -12.352 -16.033 9.191 1.00 12.33 82 HIS A C 1
ATOM 652 O O . HIS A 1 82 ? -13.132 -16.182 10.133 1.00 15.61 82 HIS A O 1
ATOM 659 N N . ILE A 1 83 ? -11.184 -15.383 9.312 1.00 12.37 83 ILE A N 1
ATOM 660 C CA . ILE A 1 83 ? -10.796 -14.764 10.576 1.00 11.51 83 ILE A CA 1
ATOM 661 C C . ILE A 1 83 ? -11.057 -13.272 10.507 1.00 10.98 83 ILE A C 1
ATOM 662 O O . ILE A 1 83 ? -10.924 -12.638 9.457 1.00 13.06 83 ILE A O 1
ATOM 667 N N . ASP A 1 84 ? -11.398 -12.704 11.653 1.00 13.41 84 ASP A N 1
ATOM 668 C CA . ASP A 1 84 ? -11.658 -11.273 11.793 1.00 13.49 84 ASP A CA 1
ATOM 669 C C . ASP A 1 84 ? -10.526 -10.727 12.659 1.00 12.29 84 ASP A C 1
ATOM 670 O O . ASP A 1 84 ? -10.548 -10.846 13.890 1.00 12.66 84 ASP A O 1
ATOM 675 N N . LEU A 1 85 ? -9.512 -10.167 12.015 1.00 10.92 85 LEU A N 1
ATOM 676 C CA . LEU A 1 85 ? -8.387 -9.603 12.737 1.00 11.28 85 LEU A CA 1
ATOM 677 C C . LEU A 1 85 ? -8.765 -8.261 13.328 1.00 11.52 85 LEU A C 1
ATOM 678 O O . LEU A 1 85 ? -9.644 -7.566 12.824 1.00 11.88 85 LEU A O 1
ATOM 683 N N . SER A 1 86 ? -8.078 -7.877 14.392 1.00 10.68 86 SER A N 1
ATOM 684 C CA . SER A 1 86 ? -8.158 -6.476 14.768 1.00 12.49 86 SER A CA 1
ATOM 685 C C . SER A 1 86 ? -7.701 -5.600 13.604 1.00 12.72 86 SER A C 1
ATOM 686 O O . SER A 1 86 ? -6.879 -6.002 12.776 1.00 11.98 86 SER A O 1
ATOM 689 N N . GLN A 1 87 ? -8.269 -4.398 13.535 1.00 13.07 87 GLN A N 1
ATOM 690 C CA . GLN A 1 87 ? -7.805 -3.400 12.580 1.00 14.15 87 GLN A CA 1
ATOM 691 C C . GLN A 1 87 ? -6.294 -3.231 12.658 1.00 12.90 87 GLN A C 1
ATOM 692 O O . GLN A 1 87 ? -5.604 -3.169 11.627 1.00 14.78 87 GLN A O 1
ATOM 698 N N . ALA A 1 88 ? -5.760 -3.196 13.880 1.00 14.74 88 ALA A N 1
ATOM 699 C CA . ALA A 1 88 ? -4.330 -2.996 14.067 1.00 15.26 88 ALA A CA 1
ATOM 700 C C . ALA A 1 88 ? -3.516 -4.133 13.460 1.00 17.85 88 ALA A C 1
ATOM 701 O O . ALA A 1 88 ? -2.477 -3.894 12.831 1.00 17.31 88 ALA A O 1
ATOM 703 N N . ALA A 1 89 ? -3.966 -5.380 13.633 1.00 13.95 89 ALA A N 1
ATOM 704 C CA . ALA A 1 89 ? -3.223 -6.495 13.056 1.00 12.34 89 ALA A CA 1
ATOM 705 C C . ALA A 1 89 ? -3.382 -6.550 11.542 1.00 15.30 89 ALA A C 1
ATOM 706 O O . ALA A 1 89 ? -2.412 -6.808 10.818 1.00 14.54 89 ALA A O 1
ATOM 708 N N . PHE A 1 90 ? -4.603 -6.341 11.050 1.00 12.89 90 PHE A N 1
ATOM 709 C CA . PHE A 1 90 ? -4.861 -6.416 9.611 1.00 13.15 90 PHE A CA 1
ATOM 710 C C . PHE A 1 90 ? -3.955 -5.469 8.838 1.00 13.84 90 PHE A C 1
ATOM 711 O O . PHE A 1 90 ? -3.387 -5.842 7.803 1.00 14.56 90 PHE A O 1
ATOM 719 N N . ALA A 1 91 ? -3.782 -4.248 9.355 1.00 14.04 91 ALA A N 1
ATOM 720 C CA . ALA A 1 91 ? -3.002 -3.226 8.675 1.00 14.67 91 ALA A CA 1
ATOM 721 C C . ALA A 1 91 ? -1.545 -3.622 8.513 1.00 15.68 91 ALA A C 1
ATOM 722 O O . ALA A 1 91 ? -0.862 -3.080 7.638 1.00 18.05 91 ALA A O 1
ATOM 724 N N . LYS A 1 92 ? -1.062 -4.557 9.321 1.00 13.81 92 LYS A N 1
ATOM 725 C CA . LYS A 1 92 ? 0.308 -5.034 9.194 1.00 15.04 92 LYS A CA 1
ATOM 726 C C . LYS A 1 92 ? 0.489 -5.963 8.001 1.00 16.76 92 LYS A C 1
ATOM 727 O O . LYS A 1 92 ? 1.629 -6.193 7.568 1.00 18.98 92 LYS A O 1
ATOM 733 N N . LEU A 1 93 ? -0.604 -6.517 7.479 1.00 15.32 93 LEU A N 1
ATOM 734 C CA . LEU A 1 93 ? -0.572 -7.433 6.347 1.00 13.88 93 LEU A CA 1
ATOM 735 C C . LEU A 1 93 ? -1.114 -6.839 5.061 1.00 16.34 93 LEU A C 1
ATOM 736 O O . LEU A 1 93 ? -0.687 -7.250 3.985 1.00 17.17 93 LEU A O 1
ATOM 741 N N . ALA A 1 94 ? -2.067 -5.916 5.141 1.00 19.49 94 ALA A N 1
ATOM 742 C CA . ALA A 1 94 ? -2.761 -5.450 3.951 1.00 16.59 94 ALA A CA 1
ATOM 743 C C . ALA A 1 94 ? -3.330 -4.065 4.213 1.00 21.48 94 ALA A C 1
ATOM 744 O O . ALA A 1 94 ? -3.584 -3.710 5.368 1.00 17.47 94 ALA A O 1
ATOM 746 N N A PRO A 1 95 ? -3.559 -3.273 3.164 0.52 21.71 95 PRO A N 1
ATOM 747 N N B PRO A 1 95 ? -3.517 -3.255 3.174 0.48 21.73 95 PRO A N 1
ATOM 748 C CA A PRO A 1 95 ? -4.140 -1.942 3.367 0.52 22.64 95 PRO A CA 1
ATOM 749 C CA B PRO A 1 95 ? -4.109 -1.928 3.385 0.48 22.63 95 PRO A CA 1
ATOM 750 C C A PRO A 1 95 ? -5.560 -2.035 3.901 0.52 19.01 95 PRO A C 1
ATOM 751 C C B PRO A 1 95 ? -5.543 -2.023 3.891 0.48 19.02 95 PRO A C 1
ATOM 752 O O A PRO A 1 95 ? -6.366 -2.849 3.444 0.52 20.94 95 PRO A O 1
ATOM 753 O O B PRO A 1 95 ? -6.345 -2.823 3.405 0.48 20.96 95 PRO A O 1
ATOM 760 N N . LEU A 1 96 ? -5.866 -1.173 4.872 1.00 21.25 96 LEU A N 1
ATOM 761 C CA . LEU A 1 96 ? -7.204 -1.182 5.455 1.00 21.81 96 LEU A CA 1
ATOM 762 C C . LEU A 1 96 ? -8.274 -0.870 4.423 1.00 23.65 96 LEU A C 1
ATOM 763 O O . LEU A 1 96 ? -9.407 -1.347 4.545 1.00 27.42 96 LEU A O 1
ATOM 768 N N . ASP A 1 97 ? -7.948 -0.086 3.399 1.00 22.76 97 ASP A N 1
ATOM 769 C CA . ASP A 1 97 ? -8.992 0.275 2.456 1.00 18.00 97 ASP A CA 1
ATOM 770 C C . ASP A 1 97 ? -9.329 -0.851 1.489 1.00 24.30 97 ASP A C 1
ATOM 771 O O . ASP A 1 97 ? -10.249 -0.694 0.681 1.00 34.72 97 ASP A O 1
ATOM 776 N N . ARG A 1 98 ? -8.623 -1.985 1.570 1.00 23.30 98 ARG A N 1
ATOM 777 C CA . ARG A 1 98 ? -9.005 -3.167 0.801 1.00 31.68 98 ARG A CA 1
ATOM 778 C C . ARG A 1 98 ? -10.242 -3.841 1.383 1.00 25.78 98 ARG A C 1
ATOM 779 O O . ARG A 1 98 ? -11.061 -4.382 0.629 1.00 34.42 98 ARG A O 1
ATOM 781 N N . GLY A 1 99 ? -10.387 -3.829 2.708 1.00 25.39 99 GLY A N 1
ATOM 782 C CA . GLY A 1 99 ? -11.584 -4.303 3.378 1.00 28.60 99 GLY A CA 1
ATOM 783 C C . GLY A 1 99 ? -11.619 -5.790 3.687 1.00 28.83 99 GLY A C 1
ATOM 784 O O . GLY A 1 99 ? -11.751 -6.195 4.848 1.00 30.42 99 GLY A O 1
ATOM 785 N N . VAL A 1 100 ? -11.532 -6.618 2.651 1.00 25.16 100 VAL A N 1
ATOM 786 C CA . VAL A 1 100 ? -11.513 -8.069 2.809 1.00 17.99 100 VAL A CA 1
ATOM 787 C C . VAL A 1 100 ? -10.454 -8.630 1.880 1.00 23.41 100 VAL A C 1
ATOM 788 O O . VAL A 1 100 ? -10.340 -8.213 0.723 1.00 25.86 100 VAL A O 1
ATOM 792 N N . VAL A 1 101 ? -9.661 -9.560 2.396 1.00 20.35 101 VAL A N 1
ATO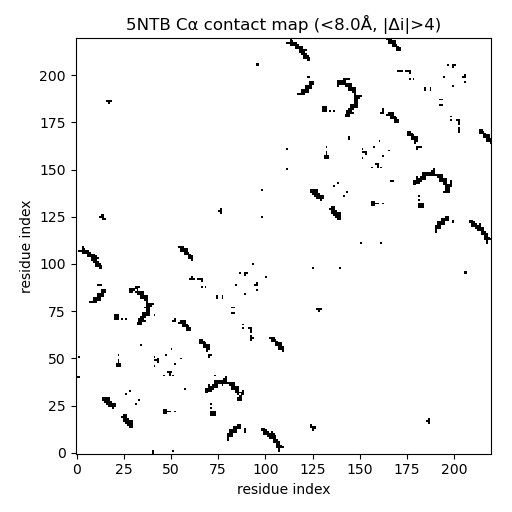M 793 C CA . VAL A 1 101 ? -8.600 -10.197 1.631 1.00 17.98 101 VAL A CA 1
ATOM 794 C C . VAL A 1 101 ? -8.881 -11.686 1.600 1.00 15.59 101 VAL A C 1
ATOM 795 O O . VAL A 1 101 ? -8.881 -12.345 2.646 1.00 15.11 101 VAL A O 1
ATOM 799 N N . ASN A 1 102 ? -9.121 -12.218 0.411 1.00 15.55 102 ASN A N 1
ATOM 800 C CA . ASN A 1 102 ? -9.221 -13.653 0.240 1.00 14.75 102 ASN A CA 1
ATOM 801 C C . ASN A 1 102 ? -7.834 -14.231 0.014 1.00 18.28 102 ASN A C 1
ATOM 802 O O . ASN A 1 102 ? -6.888 -13.527 -0.353 1.00 22.90 102 ASN A O 1
ATOM 807 N N . GLY A 1 103 ? -7.725 -15.534 0.224 1.00 16.95 103 GLY A N 1
ATOM 808 C CA . GLY A 1 103 ? -6.473 -16.198 -0.071 1.00 17.95 103 GLY A CA 1
ATOM 809 C C . GLY A 1 103 ? -5.360 -15.947 0.921 1.00 16.76 103 GLY A C 1
ATOM 810 O O . GLY A 1 103 ? -4.192 -15.885 0.528 1.00 20.85 103 GLY A O 1
ATOM 811 N N . ILE A 1 104 ? -5.688 -15.784 2.198 1.00 13.42 104 ILE A N 1
ATOM 812 C CA . ILE A 1 104 ? -4.670 -15.795 3.235 1.00 16.25 104 ILE A CA 1
ATOM 813 C C . ILE A 1 104 ? -4.512 -17.228 3.713 1.00 16.86 104 ILE A C 1
ATOM 814 O O . ILE A 1 104 ? -5.331 -18.105 3.415 1.00 16.19 104 ILE A O 1
ATOM 819 N N A THR A 1 105 ? -3.450 -17.469 4.456 0.52 16.63 105 THR A N 1
ATOM 820 N N B THR A 1 105 ? -3.439 -17.484 4.459 0.48 16.63 105 THR A N 1
ATOM 821 C CA A THR A 1 105 ? -3.292 -18.727 5.152 0.52 14.26 105 THR A CA 1
ATOM 822 C CA B THR A 1 105 ? -3.225 -18.754 5.138 0.48 14.27 105 THR A CA 1
ATOM 823 C C A THR A 1 105 ? -3.150 -18.421 6.632 0.52 14.87 105 THR A C 1
ATOM 824 C C B THR A 1 105 ? -3.047 -18.488 6.626 0.48 14.91 105 THR A C 1
ATOM 825 O O A THR A 1 105 ? -2.588 -17.390 7.015 0.52 15.52 105 THR A O 1
ATOM 826 O O B THR A 1 105 ? -2.340 -17.551 7.012 0.48 16.11 105 THR A O 1
ATOM 833 N N . TRP A 1 106 ? -3.685 -19.305 7.463 1.00 15.46 106 TRP A N 1
ATOM 834 C CA . TRP A 1 106 ? -3.563 -19.112 8.898 1.00 12.65 106 TRP A CA 1
ATOM 835 C C . TRP A 1 106 ? -3.574 -20.451 9.603 1.00 13.17 106 TRP A C 1
ATOM 836 O O . TRP A 1 106 ? -4.046 -21.456 9.071 1.00 15.09 106 TRP A O 1
ATOM 847 N N . LYS A 1 107 ? -3.038 -20.452 10.820 1.00 13.00 107 LYS A N 1
ATOM 848 C CA . LYS A 1 107 ? -3.039 -21.657 11.629 1.00 12.89 107 LYS A CA 1
ATOM 849 C C . LYS A 1 107 ? -3.084 -21.240 13.083 1.00 12.50 107 LYS A C 1
ATOM 850 O O . LYS A 1 107 ? -2.572 -20.177 13.456 1.00 13.52 107 LYS A O 1
ATOM 856 N N . PHE A 1 108 ? -3.729 -22.074 13.886 1.00 13.74 108 PHE A N 1
ATOM 857 C CA . PHE A 1 108 ? -3.623 -21.973 15.334 1.00 11.41 108 PHE A CA 1
ATOM 858 C C . PHE A 1 108 ? -2.230 -22.380 15.786 1.00 16.08 108 PHE A C 1
ATOM 859 O O . PHE A 1 108 ? -1.679 -23.377 15.306 1.00 15.06 108 PHE A O 1
ATOM 867 N N . VAL A 1 109 ? -1.678 -21.636 16.746 1.00 15.61 109 VAL A N 1
ATOM 868 C CA . VAL A 1 109 ? -0.391 -21.979 17.352 1.00 16.06 109 VAL A CA 1
ATOM 869 C C . VAL A 1 109 ? -0.454 -21.823 18.865 1.00 21.03 109 VAL A C 1
ATOM 870 O O . VAL A 1 109 ? -1.345 -21.177 19.416 1.00 16.66 109 VAL A O 1
ATOM 874 N N . ARG A 1 110 ? 0.538 -22.407 19.536 1.00 20.88 110 ARG A N 1
ATOM 875 C CA . ARG A 1 110 ? 0.707 -22.217 20.973 1.00 26.40 110 ARG A CA 1
ATOM 876 C C . ARG A 1 110 ? 2.094 -21.667 21.289 1.00 39.41 110 ARG A C 1
ATOM 877 O O . ARG A 1 110 ? 2.227 -20.651 21.975 1.00 47.56 110 ARG A O 1
ATOM 885 N N . ASP B 1 1 ? -35.866 12.183 23.672 1.00 40.25 1 ASP B N 1
ATOM 886 C CA . ASP B 1 1 ? -36.202 11.664 22.349 1.00 42.14 1 ASP B CA 1
ATOM 887 C C . ASP B 1 1 ? -35.100 11.987 21.341 1.00 33.14 1 ASP B C 1
ATOM 888 O O . ASP B 1 1 ? -34.255 12.840 21.593 1.00 42.79 1 ASP B O 1
ATOM 893 N N . ILE B 1 2 ? -35.117 11.296 20.203 1.00 28.58 2 ILE B N 1
ATOM 894 C CA . ILE B 1 2 ? -34.149 11.498 19.126 1.00 23.12 2 ILE B CA 1
ATOM 895 C C . ILE B 1 2 ? -34.297 12.906 18.560 1.00 25.57 2 ILE B C 1
ATOM 896 O O . ILE B 1 2 ? -35.362 13.247 18.024 1.00 25.33 2 ILE B O 1
ATOM 901 N N . PRO B 1 3 ? -33.260 13.750 18.636 1.00 21.23 3 PRO B N 1
ATOM 902 C CA . PRO B 1 3 ? -33.406 15.166 18.233 1.00 19.27 3 PRO B CA 1
ATOM 903 C C . PRO B 1 3 ? -33.303 15.394 16.728 1.00 19.01 3 PRO B C 1
ATOM 904 O O . PRO B 1 3 ? -32.287 15.833 16.193 1.00 21.58 3 PRO B O 1
ATOM 908 N N . ILE B 1 4 ? -34.409 15.110 16.032 1.00 19.36 4 ILE B N 1
ATOM 909 C CA . ILE B 1 4 ? -34.446 15.213 14.576 1.00 16.80 4 ILE B CA 1
ATOM 910 C C . ILE B 1 4 ? -34.072 16.621 14.138 1.00 20.17 4 ILE B C 1
ATOM 911 O O . ILE B 1 4 ? -34.580 17.616 14.675 1.00 20.82 4 ILE B O 1
ATOM 916 N N . GLY B 1 5 ? -33.169 16.712 13.162 1.00 17.41 5 GLY B N 1
ATOM 917 C CA . GLY B 1 5 ? -32.808 17.979 12.562 1.00 18.24 5 GLY B CA 1
ATOM 918 C C . GLY B 1 5 ? -31.758 18.766 13.300 1.00 20.76 5 GLY B C 1
ATOM 919 O O . GLY B 1 5 ? -31.241 19.751 12.745 1.00 23.40 5 GLY B O 1
ATOM 920 N N . GLN B 1 6 ? -31.411 18.369 14.520 1.00 17.43 6 GLN B N 1
ATOM 921 C CA . GLN B 1 6 ? -30.435 19.099 15.314 1.00 21.45 6 GLN B CA 1
ATOM 922 C C . GLN B 1 6 ? -29.031 18.774 14.815 1.00 22.25 6 GLN B C 1
ATOM 923 O O . GLN B 1 6 ? -28.598 17.619 14.863 1.00 20.15 6 GLN B O 1
ATOM 929 N N . LYS B 1 7 ? -28.320 19.782 14.325 1.00 21.05 7 LYS B N 1
ATOM 930 C CA . LYS B 1 7 ? -26.983 19.540 13.799 1.00 21.08 7 LYS B CA 1
ATOM 931 C C . LYS B 1 7 ? -26.011 19.249 14.934 1.00 23.24 7 LYS B C 1
ATOM 932 O O . LYS B 1 7 ? -25.939 19.995 15.915 1.00 26.23 7 LYS B O 1
ATOM 938 N N . MET B 1 8 ? -25.277 18.147 14.800 1.00 19.47 8 MET B N 1
ATOM 939 C CA . MET B 1 8 ? -24.237 17.724 15.726 1.00 16.51 8 MET B CA 1
ATOM 940 C C . MET B 1 8 ? -22.893 17.841 15.033 1.00 18.26 8 MET B C 1
ATOM 941 O O . MET B 1 8 ? -22.807 17.737 13.810 1.00 17.54 8 MET B O 1
ATOM 946 N N . THR B 1 9 ? -21.836 18.028 15.806 1.00 19.18 9 THR B N 1
ATOM 947 C CA . THR B 1 9 ? -20.504 17.913 15.241 1.00 18.23 9 THR B CA 1
ATOM 948 C C . THR B 1 9 ? -19.698 16.893 16.028 1.00 18.19 9 THR B C 1
ATOM 949 O O . THR B 1 9 ? -19.878 16.722 17.238 1.00 18.60 9 THR B O 1
ATOM 953 N N . GLY B 1 10 ? -18.819 16.201 15.319 1.00 15.15 10 GLY B N 1
ATOM 954 C CA . GLY B 1 10 ? -18.064 15.137 15.932 1.00 15.74 10 GLY B CA 1
ATOM 955 C C . GLY B 1 10 ? -17.151 14.515 14.907 1.00 18.42 10 GLY B C 1
ATOM 956 O O . GLY B 1 10 ? -16.847 15.116 13.874 1.00 20.53 10 GLY B O 1
ATOM 957 N N . LYS B 1 11 ? -16.717 13.299 15.186 1.00 14.72 11 LYS B N 1
ATOM 958 C CA . LYS B 1 11 ? -15.830 12.642 14.248 1.00 17.01 11 LYS B CA 1
ATOM 959 C C . LYS B 1 11 ? -16.555 11.488 13.578 1.00 13.59 11 LYS B C 1
ATOM 960 O O . LYS B 1 11 ? -17.558 10.968 14.075 1.00 13.85 11 LYS B O 1
ATOM 966 N N . MET B 1 12 ? -16.054 11.119 12.406 1.00 12.41 12 MET B N 1
ATOM 967 C CA . MET B 1 12 ? -16.562 9.950 11.713 1.00 13.90 12 MET B CA 1
ATOM 968 C C . MET B 1 12 ? -15.419 8.983 11.462 1.00 13.96 12 MET B C 1
ATOM 969 O O . MET B 1 12 ? -14.304 9.385 11.099 1.00 13.26 12 MET B O 1
ATOM 974 N N . THR B 1 13 ? -15.697 7.714 11.701 1.00 12.49 13 THR B N 1
ATOM 975 C CA . THR B 1 13 ? -14.839 6.611 11.296 1.00 11.01 13 THR B CA 1
ATOM 976 C C . THR B 1 13 ? -15.699 5.680 10.455 1.00 12.32 13 THR B C 1
ATOM 977 O O . THR B 1 13 ? -16.863 5.989 10.166 1.00 13.68 13 THR B O 1
ATOM 981 N N . TYR B 1 14 ? -15.147 4.530 10.076 1.00 13.35 14 TYR B N 1
ATOM 982 C CA . TYR B 1 14 ? -15.975 3.559 9.379 1.00 13.48 14 TYR B CA 1
ATOM 983 C C . TYR B 1 14 ? -15.678 2.151 9.865 1.00 12.29 14 TYR B C 1
ATOM 984 O O . TYR B 1 14 ? -14.639 1.880 10.467 1.00 12.95 14 TYR B O 1
ATOM 993 N N . TYR B 1 15 ? -16.628 1.252 9.610 1.00 10.67 15 TYR B N 1
ATOM 994 C CA . TYR B 1 15 ? -16.448 -0.146 9.964 1.00 11.97 15 TYR B CA 1
ATOM 995 C C . TYR B 1 15 ? -16.993 -1.031 8.849 1.00 13.67 15 TYR B C 1
ATOM 996 O O . TYR B 1 15 ? -17.640 -0.566 7.903 1.00 12.51 15 TYR B O 1
ATOM 1005 N N . THR B 1 16 ? -16.695 -2.329 8.955 1.00 12.81 16 THR B N 1
ATOM 1006 C CA . THR B 1 16 ? -16.884 -3.249 7.841 1.00 11.85 16 THR B CA 1
ATOM 1007 C C . THR B 1 16 ? -17.692 -4.480 8.222 1.00 13.68 16 THR B C 1
ATOM 1008 O O . THR B 1 16 ? -17.823 -5.393 7.392 1.00 16.30 16 THR B O 1
ATOM 1012 N N . ASP B 1 17 ? -18.243 -4.520 9.436 1.00 13.35 17 ASP B N 1
ATOM 1013 C CA . ASP B 1 17 ? -18.869 -5.726 9.969 1.00 13.38 17 ASP B CA 1
ATOM 1014 C C . ASP B 1 17 ? -19.942 -6.267 9.042 1.00 13.12 17 ASP B C 1
ATOM 1015 O O . ASP B 1 17 ? -20.774 -5.524 8.526 1.00 14.94 17 ASP B O 1
ATOM 1020 N N . LYS B 1 18 ? -19.943 -7.583 8.892 1.00 16.11 18 LYS B N 1
ATOM 1021 C CA . LYS B 1 18 ? -21.031 -8.324 8.280 1.00 17.38 18 LYS B CA 1
ATOM 1022 C C . LYS B 1 18 ? -21.545 -9.299 9.325 1.00 23.17 18 LYS B C 1
ATOM 1023 O O . LYS B 1 18 ? -20.772 -10.085 9.879 1.00 25.12 18 LYS B O 1
ATOM 1029 N N . GLY B 1 19 ? -22.832 -9.236 9.604 1.00 18.51 19 GLY B N 1
ATOM 1030 C CA . GLY B 1 19 ? -23.445 -10.015 10.666 1.00 17.62 19 GLY B CA 1
ATOM 1031 C C . GLY B 1 19 ? -24.763 -9.366 11.044 1.00 17.61 19 GLY B C 1
ATOM 1032 O O . GLY B 1 19 ? -25.404 -8.722 10.217 1.00 24.94 19 GLY B O 1
ATOM 1033 N N . TYR B 1 20 ? -25.138 -9.521 12.303 1.00 15.46 20 TYR B N 1
ATOM 1034 C CA . TYR B 1 20 ? -26.343 -8.890 12.811 1.00 14.98 20 TYR B CA 1
ATOM 1035 C C . TYR B 1 20 ? -25.965 -7.650 13.603 1.00 19.69 20 TYR B C 1
ATOM 1036 O O . TYR B 1 20 ? -25.064 -7.697 14.446 1.00 22.46 20 TYR B O 1
ATOM 1045 N N . GLY B 1 21 ? -26.642 -6.545 13.314 1.00 16.36 21 GLY B N 1
ATOM 1046 C CA . GLY B 1 21 ? -26.451 -5.324 14.067 1.00 15.75 21 GLY B CA 1
ATOM 1047 C C . GLY B 1 21 ? -27.354 -5.265 15.283 1.00 17.73 21 GLY B C 1
ATOM 1048 O O . GLY B 1 21 ? -28.159 -6.159 15.553 1.00 17.05 21 GLY B O 1
ATOM 1049 N N . ALA B 1 22 ? -27.209 -4.171 16.032 1.00 15.21 22 ALA B N 1
ATOM 1050 C CA . ALA B 1 22 ? -27.968 -4.001 17.262 1.00 15.45 22 ALA B CA 1
ATOM 1051 C C . ALA B 1 22 ? -29.468 -3.942 17.011 1.00 17.51 22 ALA B C 1
ATOM 1052 O O . ALA B 1 22 ? -30.250 -4.142 17.947 1.00 18.52 22 ALA B O 1
ATOM 1054 N N . CYS B 1 23 ? -29.885 -3.654 15.786 1.00 14.03 23 CYS B N 1
ATOM 1055 C CA . CYS B 1 23 ? -31.304 -3.605 15.473 1.00 16.18 23 CYS B CA 1
ATOM 1056 C C . CYS B 1 23 ? -31.882 -4.985 15.196 1.00 18.55 23 CYS B C 1
ATOM 1057 O O . CYS B 1 23 ? -33.090 -5.096 14.962 1.00 23.02 23 CYS B O 1
ATOM 1060 N N . GLY B 1 24 ? -31.059 -6.032 15.234 1.00 15.20 24 GLY B N 1
ATOM 1061 C CA . GLY B 1 24 ? -31.533 -7.381 15.018 1.00 17.13 24 GLY B CA 1
ATOM 1062 C C . GLY B 1 24 ? -31.661 -7.767 13.569 1.00 18.69 24 GLY B C 1
ATOM 1063 O O . GLY B 1 24 ? -32.308 -8.774 13.268 1.00 19.99 24 GLY B O 1
ATOM 1064 N N . THR B 1 25 ? -31.074 -6.997 12.662 1.00 16.61 25 THR B N 1
ATOM 1065 C CA . THR B 1 25 ? -31.159 -7.286 11.245 1.00 16.13 25 THR B CA 1
ATOM 1066 C C . THR B 1 25 ? -29.780 -7.583 10.684 1.00 16.77 25 THR B C 1
ATOM 1067 O O . THR B 1 25 ? -28.772 -7.093 11.205 1.00 15.66 25 THR B O 1
ATOM 1071 N N . PRO B 1 26 ? -29.699 -8.393 9.631 1.00 15.89 26 PRO B N 1
ATOM 1072 C CA . PRO B 1 26 ? -28.404 -8.648 8.998 1.00 14.40 26 PRO B CA 1
ATOM 1073 C C . PRO B 1 26 ? -27.922 -7.402 8.274 1.00 17.44 26 PRO B C 1
ATOM 1074 O O . PRO B 1 26 ? -28.683 -6.748 7.559 1.00 19.00 26 PRO B O 1
ATOM 1078 N N . ILE B 1 27 ? -26.654 -7.069 8.485 1.00 15.37 27 ILE B N 1
ATOM 1079 C CA . ILE B 1 27 ? -26.022 -5.927 7.849 1.00 14.12 27 ILE B CA 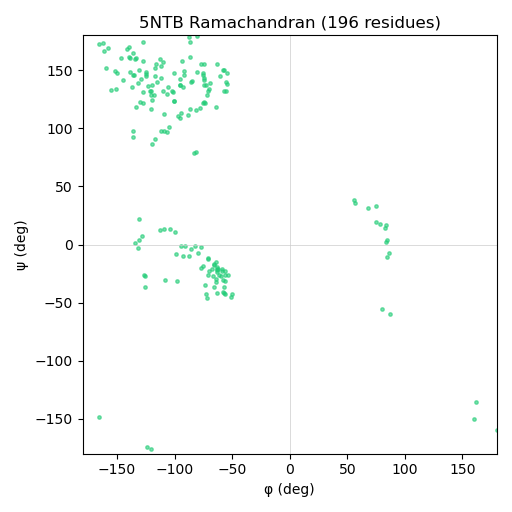1
ATOM 1080 C C . ILE B 1 27 ? -24.738 -6.386 7.178 1.00 14.70 27 ILE B C 1
ATOM 1081 O O . ILE B 1 27 ? -24.150 -7.411 7.527 1.00 14.52 27 ILE B O 1
ATOM 1086 N N . ASP B 1 28 ? -24.307 -5.607 6.203 1.00 15.22 28 ASP B N 1
ATOM 1087 C CA . ASP B 1 28 ? -22.985 -5.768 5.606 1.00 14.21 28 ASP B CA 1
ATOM 1088 C C . ASP B 1 28 ? -22.438 -4.353 5.470 1.00 14.78 28 ASP B C 1
ATOM 1089 O O . ASP B 1 28 ? -22.712 -3.666 4.478 1.00 15.44 28 ASP B O 1
ATOM 1094 N N . ALA B 1 29 ? -21.697 -3.911 6.495 1.00 14.63 29 ALA B N 1
ATOM 1095 C CA . ALA B 1 29 ? -21.170 -2.552 6.474 1.00 16.45 29 ALA B CA 1
ATOM 1096 C C . ALA B 1 29 ? -20.054 -2.377 5.457 1.00 17.36 29 ALA B C 1
ATOM 1097 O O . ALA B 1 29 ? -19.675 -1.238 5.170 1.00 16.59 29 ALA B O 1
ATOM 1099 N N . SER B 1 30 ? -19.520 -3.464 4.893 1.00 15.83 30 SER B N 1
ATOM 1100 C CA . SER B 1 30 ? -18.554 -3.292 3.814 1.00 18.14 30 SER B CA 1
ATOM 1101 C C . SER B 1 30 ? -19.216 -2.788 2.536 1.00 17.95 30 SER B C 1
ATOM 1102 O O . SER B 1 30 ? -18.565 -2.106 1.734 1.00 24.49 30 SER B O 1
ATOM 1105 N N . SER B 1 31 ? -20.509 -3.066 2.339 1.00 16.65 31 SER B N 1
ATOM 1106 C CA . SER B 1 31 ? -21.124 -2.757 1.054 1.00 17.77 31 SER B CA 1
ATOM 1107 C C . SER B 1 31 ? -22.370 -1.887 1.143 1.00 18.47 31 SER B C 1
ATOM 1108 O O . SER B 1 31 ? -22.697 -1.172 0.191 1.00 23.38 31 SER B O 1
ATOM 1111 N N . GLN B 1 32 ? -23.088 -1.945 2.260 1.00 14.00 32 GLN B N 1
ATOM 1112 C CA . GLN B 1 32 ? -24.332 -1.202 2.399 1.00 13.94 32 GLN B CA 1
ATOM 1113 C C . GLN B 1 32 ? -24.077 0.167 3.013 1.00 13.93 32 GLN B C 1
ATOM 1114 O O . GLN B 1 32 ? -23.160 0.334 3.811 1.00 15.82 32 GLN B O 1
ATOM 1120 N N . ASP B 1 33 ? -24.907 1.143 2.639 1.00 15.09 33 ASP B N 1
ATOM 1121 C CA . ASP B 1 33 ? -24.886 2.464 3.264 1.00 15.18 33 ASP B CA 1
ATOM 1122 C C . ASP B 1 33 ? -25.664 2.415 4.574 1.00 14.60 33 ASP B C 1
ATOM 1123 O O . ASP B 1 33 ? -26.877 2.177 4.572 1.00 18.21 33 ASP B O 1
ATOM 1128 N N . LEU B 1 34 ? -24.975 2.642 5.691 1.00 13.52 34 LEU B N 1
ATOM 1129 C CA . LEU B 1 34 ? -25.648 2.646 6.986 1.00 13.14 34 LEU B CA 1
ATOM 1130 C C . LEU B 1 34 ? -24.746 3.352 7.986 1.00 11.88 34 LEU B C 1
ATOM 1131 O O . LEU B 1 34 ? -23.600 3.688 7.692 1.00 12.27 34 LEU B O 1
ATOM 1136 N N . VAL B 1 35 ? -25.281 3.566 9.185 1.00 11.78 35 VAL B N 1
ATOM 1137 C CA . VAL B 1 35 ? -24.489 4.132 10.262 1.00 12.46 35 VAL B CA 1
ATOM 1138 C C . VAL B 1 35 ? -24.746 3.353 11.541 1.00 11.29 35 VAL B C 1
ATOM 1139 O O . VAL B 1 35 ? -25.845 2.838 11.776 1.00 12.17 35 VAL B O 1
ATOM 1143 N N . ALA B 1 36 ? -23.695 3.243 12.347 1.00 10.33 36 ALA B N 1
ATOM 1144 C CA . ALA B 1 36 ? -23.779 2.782 13.727 1.00 11.11 36 ALA B CA 1
ATOM 1145 C C . ALA B 1 36 ? -23.741 4.004 14.632 1.00 12.17 36 ALA B C 1
ATOM 1146 O O . ALA B 1 36 ? -22.804 4.809 14.560 1.00 12.85 36 ALA B O 1
ATOM 1148 N N . ILE B 1 37 ? -24.765 4.140 15.463 1.00 11.38 37 ILE B N 1
ATOM 1149 C CA . ILE B 1 37 ? -24.982 5.325 16.283 1.00 11.72 37 ILE B CA 1
ATOM 1150 C C . ILE B 1 37 ? -24.399 5.091 17.672 1.00 10.28 37 ILE B C 1
ATOM 1151 O O . ILE B 1 37 ? -24.611 4.021 18.267 1.00 12.58 37 ILE B O 1
ATOM 1156 N N . PRO B 1 38 ? -23.709 6.084 18.234 1.00 10.51 38 PRO B N 1
ATOM 1157 C CA . PRO B 1 38 ? -23.099 5.924 19.558 1.00 11.44 38 PRO B CA 1
ATOM 1158 C C . PRO B 1 38 ? -24.110 5.548 20.628 1.00 12.85 38 PRO B C 1
ATOM 1159 O O . PRO B 1 38 ? -25.280 5.956 20.604 1.00 12.47 38 PRO B O 1
ATOM 1163 N N . ALA B 1 39 ? -23.600 4.803 21.612 1.00 12.21 39 ALA B N 1
ATOM 1164 C CA . ALA B 1 39 ? -24.424 4.193 22.654 1.00 12.46 39 ALA B CA 1
ATOM 1165 C C . ALA B 1 39 ? -25.280 5.203 23.410 1.00 12.12 39 ALA B C 1
ATOM 1166 O O . ALA B 1 39 ? -26.373 4.852 23.872 1.00 12.65 39 ALA B O 1
ATOM 1168 N N . ALA B 1 40 ? -24.808 6.446 23.562 1.00 12.77 40 ALA B N 1
ATOM 1169 C CA . ALA B 1 40 ? -25.526 7.427 24.374 1.00 13.32 40 ALA B CA 1
ATOM 1170 C C . ALA B 1 40 ? -26.958 7.637 23.908 1.00 12.87 40 ALA B C 1
ATOM 1171 O O . ALA B 1 40 ? -27.811 8.047 24.708 1.00 15.15 40 ALA B O 1
ATOM 1173 N N . TRP B 1 41 ? -27.245 7.395 22.625 1.00 12.76 41 TRP B N 1
ATOM 1174 C CA . TRP B 1 41 ? -28.565 7.709 22.077 1.00 12.33 41 TRP B CA 1
ATOM 1175 C C . TRP B 1 41 ? -29.569 6.581 22.250 1.00 14.47 41 TRP B C 1
ATOM 1176 O O . TRP B 1 41 ? -30.761 6.792 21.989 1.00 15.49 41 TRP B O 1
ATOM 1187 N N . TRP B 1 42 ? -29.118 5.405 22.662 1.00 12.99 42 TRP B N 1
ATOM 1188 C CA . TRP B 1 42 ? -29.973 4.233 22.798 1.00 13.08 42 TRP B CA 1
ATOM 1189 C C . TRP B 1 42 ? -30.653 4.231 24.158 1.00 15.53 42 TRP B C 1
ATOM 1190 O O . TRP B 1 42 ? -30.034 4.560 25.178 1.00 16.81 42 TRP B O 1
ATOM 1201 N N . THR B 1 43 ? -31.932 3.846 24.170 1.00 15.93 43 THR B N 1
ATOM 1202 C CA . THR B 1 43 ? -32.754 4.020 25.367 1.00 17.34 43 THR B CA 1
ATOM 1203 C C . THR B 1 43 ? -33.442 2.748 25.841 1.00 21.48 43 THR B C 1
ATOM 1204 O O . THR B 1 43 ? -33.783 2.641 27.023 1.00 21.44 43 THR B O 1
ATOM 1208 N N . THR B 1 44 ? -33.692 1.799 24.941 1.00 18.19 44 THR B N 1
ATOM 1209 C CA . THR B 1 44 ? -34.471 0.653 25.396 1.00 18.02 44 THR B CA 1
ATOM 1210 C C . THR B 1 44 ? -33.567 -0.474 25.892 1.00 19.72 44 THR B C 1
ATOM 1211 O O . THR B 1 44 ? -32.466 -0.682 25.369 1.00 19.17 44 THR B O 1
ATOM 1215 N N . PRO B 1 45 ? -33.994 -1.231 26.912 1.00 20.73 45 PRO B N 1
ATOM 1216 C CA . PRO B 1 45 ? -33.154 -2.347 27.377 1.00 21.92 45 PRO B CA 1
ATOM 1217 C C . PRO B 1 45 ? -32.820 -3.344 26.284 1.00 19.49 45 PRO B C 1
ATOM 1218 O O . PRO B 1 45 ? -31.708 -3.884 26.248 1.00 25.68 45 PRO B O 1
ATOM 1222 N N . ASN B 1 46 ? -33.765 -3.605 25.388 1.00 17.15 46 ASN B N 1
ATOM 1223 C CA . ASN B 1 46 ? -33.558 -4.482 24.251 1.00 18.33 46 ASN B CA 1
ATOM 1224 C C . ASN B 1 46 ? -33.234 -3.610 23.050 1.00 18.87 46 ASN B C 1
ATOM 1225 O O . ASN B 1 46 ? -34.123 -2.901 22.569 1.00 16.60 46 ASN B O 1
ATOM 1230 N N . PRO B 1 47 ? -32.001 -3.620 22.535 1.00 19.25 47 PRO B N 1
ATOM 1231 C CA . PRO B 1 47 ? -31.664 -2.702 21.436 1.00 17.00 47 PRO B CA 1
ATOM 1232 C C . PRO B 1 47 ? -32.471 -2.966 20.183 1.00 16.22 47 PRO B C 1
ATOM 1233 O O . PRO B 1 47 ? -32.676 -2.042 19.390 1.00 15.62 47 PRO B O 1
ATOM 1237 N N . ASN B 1 48 ? -32.981 -4.187 20.005 1.00 17.82 48 ASN B N 1
ATOM 1238 C CA . ASN B 1 48 ? -33.793 -4.481 18.834 1.00 16.45 48 ASN B CA 1
ATOM 1239 C C . ASN B 1 48 ? -35.070 -3.660 18.813 1.00 19.61 48 ASN B C 1
ATOM 1240 O O . ASN B 1 48 ? -35.677 -3.496 17.748 1.00 19.20 48 ASN B O 1
ATOM 1245 N N . ASN B 1 49 ? -35.500 -3.167 19.971 1.00 16.19 49 ASN B N 1
ATOM 1246 C CA . ASN B 1 49 ? -36.739 -2.420 20.106 1.00 13.97 49 ASN B CA 1
ATOM 1247 C C . ASN B 1 49 ? -36.497 -0.922 20.239 1.00 14.46 49 ASN B C 1
ATOM 1248 O O . ASN B 1 49 ? -37.414 -0.181 20.600 1.00 15.77 49 ASN B O 1
ATOM 1253 N N . ASP B 1 50 ? -35.282 -0.457 19.941 1.00 14.68 50 ASP B N 1
ATOM 1254 C CA . ASP B 1 50 ? -34.997 0.957 20.152 1.00 14.83 50 ASP B CA 1
ATOM 1255 C C . ASP B 1 50 ? -35.668 1.811 19.076 1.00 15.05 50 ASP B C 1
ATOM 1256 O O . ASP B 1 50 ? -35.714 1.408 17.913 1.00 16.04 50 ASP B O 1
ATOM 1261 N N . PRO B 1 51 ? -36.176 3.000 19.422 1.00 13.37 51 PRO B N 1
ATOM 1262 C CA . PRO B 1 51 ? -36.702 3.900 18.376 1.00 16.71 51 PRO B CA 1
ATOM 1263 C C . PRO B 1 51 ? -35.687 4.232 17.295 1.00 15.22 51 PRO B C 1
ATOM 1264 O O . PRO B 1 51 ? -36.079 4.554 16.170 1.00 16.36 51 PRO B O 1
ATOM 1268 N N . LEU B 1 52 ? -34.390 4.122 17.589 1.00 16.57 52 LEU B N 1
ATOM 1269 C CA . LEU B 1 52 ? -33.377 4.357 16.574 1.00 14.29 52 LEU B CA 1
ATOM 1270 C C . LEU B 1 52 ? -33.464 3.377 15.417 1.00 17.49 52 LEU B C 1
ATOM 1271 O O . LEU B 1 52 ? -32.942 3.675 14.340 1.00 17.21 52 LEU B O 1
ATOM 1276 N N . CYS B 1 53 ? -34.092 2.221 15.617 1.00 16.88 53 CYS B N 1
ATOM 1277 C CA . CYS B 1 53 ? -34.190 1.200 14.585 1.00 20.16 53 CYS B CA 1
ATOM 1278 C C . CYS B 1 53 ? -35.377 1.411 13.650 1.00 21.44 53 CYS B C 1
ATOM 1279 O O . CYS B 1 53 ? -35.516 0.663 12.677 1.00 26.60 53 CYS B O 1
ATOM 1282 N N . ARG B 1 54 ? -36.214 2.415 13.903 1.00 20.63 54 ARG B N 1
ATOM 1283 C CA . ARG B 1 54 ? -37.484 2.608 13.193 1.00 23.22 54 ARG B CA 1
ATOM 1284 C C . ARG B 1 54 ? -37.490 3.919 12.414 1.00 21.36 54 ARG B C 1
ATOM 1285 O O . ARG B 1 54 ? -37.882 4.964 12.936 1.00 23.33 54 ARG B O 1
ATOM 1293 N N . GLY B 1 55 ? -37.066 3.863 11.155 1.00 22.24 55 GLY B N 1
ATOM 1294 C CA . GLY B 1 55 ? -37.236 4.996 10.263 1.00 28.83 55 GLY B CA 1
ATOM 1295 C C . GLY B 1 55 ? -36.307 6.162 10.498 1.00 27.58 55 GLY B C 1
ATOM 1296 O O . GLY B 1 55 ? -36.593 7.270 10.037 1.00 29.08 55 GLY B O 1
ATOM 1297 N N . VAL B 1 56 ? -35.191 5.951 11.192 1.00 19.46 56 VAL B N 1
ATOM 1298 C CA . VAL B 1 56 ? -34.248 7.019 11.495 1.00 17.79 56 VAL B CA 1
ATOM 1299 C C . VAL B 1 56 ? -33.027 6.854 10.607 1.00 14.88 56 VAL B C 1
ATOM 1300 O O . VAL B 1 56 ? -32.531 5.738 10.402 1.00 16.27 56 VAL B O 1
ATOM 1304 N N . SER B 1 57 ? -32.574 7.967 10.053 1.00 14.11 57 SER B N 1
ATOM 1305 C CA . SER B 1 57 ? -31.372 8.046 9.248 1.00 14.76 57 SER B CA 1
ATOM 1306 C C . SER B 1 57 ? -30.499 9.152 9.814 1.00 14.88 57 SER B C 1
ATOM 1307 O O . SER B 1 57 ? -30.885 9.877 10.738 1.00 15.04 57 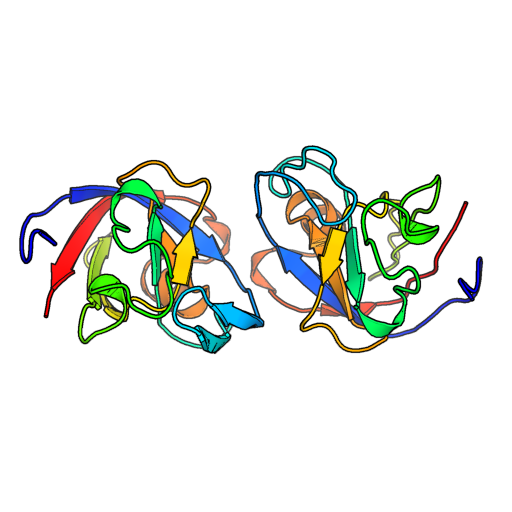SER B O 1
ATOM 1310 N N . VAL B 1 58 ? -29.298 9.275 9.267 1.00 14.10 58 VAL B N 1
ATOM 1311 C CA . VAL B 1 58 ? -28.479 10.449 9.527 1.00 14.96 58 VAL B CA 1
ATOM 1312 C C . VAL B 1 58 ? -28.094 11.069 8.198 1.00 14.47 58 VAL B C 1
ATOM 1313 O O . VAL B 1 58 ? -27.950 10.376 7.185 1.00 15.84 58 VAL B O 1
ATOM 1317 N N . GLU B 1 59 ? -27.940 12.386 8.203 1.00 11.69 59 GLU B N 1
ATOM 1318 C CA . GLU B 1 59 ? -27.282 13.094 7.121 1.00 13.47 59 GLU B CA 1
ATOM 1319 C C . GLU B 1 59 ? -25.917 13.546 7.617 1.00 13.21 59 GLU B C 1
ATOM 1320 O O . GLU B 1 59 ? -25.813 14.130 8.697 1.00 17.01 59 GLU B O 1
ATOM 1326 N N . VAL B 1 60 ? -24.878 13.246 6.852 1.00 13.77 60 VAL B N 1
ATOM 1327 C CA . VAL B 1 60 ? -23.501 13.555 7.222 1.00 14.87 60 VAL B CA 1
ATOM 1328 C C . VAL B 1 60 ? -22.924 14.440 6.135 1.00 15.33 60 VAL B C 1
ATOM 1329 O O . VAL B 1 60 ? -23.078 14.137 4.948 1.00 14.30 60 VAL B O 1
ATOM 1333 N N . SER B 1 61 ? -22.276 15.538 6.532 1.00 15.16 61 SER B N 1
ATOM 1334 C CA . SER B 1 61 ? -21.726 16.501 5.584 1.00 16.90 61 SER B CA 1
ATOM 1335 C C . SER B 1 61 ? -20.226 16.638 5.771 1.00 15.21 61 SER B C 1
ATOM 1336 O O . SER B 1 61 ? -19.756 16.872 6.888 1.00 18.35 61 SER B O 1
ATOM 1339 N N . TYR B 1 62 ? -19.482 16.512 4.672 1.00 16.84 62 TYR B N 1
ATOM 1340 C CA . TYR B 1 62 ? -18.039 16.712 4.709 1.00 18.42 62 TYR B CA 1
ATOM 1341 C C . TYR B 1 62 ? -17.544 17.108 3.329 1.00 17.93 62 TYR B C 1
ATOM 1342 O O . TYR B 1 62 ? -17.918 16.485 2.334 1.00 17.83 62 TYR B O 1
ATOM 1351 N N . ASN B 1 63 ? -16.717 18.156 3.279 1.00 18.39 63 ASN B N 1
ATOM 1352 C CA . ASN B 1 63 ? -16.033 18.557 2.049 1.00 21.14 63 ASN B CA 1
ATOM 1353 C C . ASN B 1 63 ? -17.020 18.815 0.913 1.00 25.02 63 ASN B C 1
ATOM 1354 O O . ASN B 1 63 ? -16.761 18.480 -0.243 1.00 26.64 63 ASN B O 1
ATOM 1359 N N . GLY B 1 64 ? -18.165 19.405 1.241 1.00 21.64 64 GLY B N 1
ATOM 1360 C CA . GLY B 1 64 ? -19.129 19.801 0.236 1.00 23.10 64 GLY B CA 1
ATOM 1361 C C . GLY B 1 64 ? -20.080 18.718 -0.226 1.00 27.48 64 GLY B C 1
ATOM 1362 O O . GLY B 1 64 ? -20.873 18.968 -1.145 1.00 32.91 64 GLY B O 1
ATOM 1363 N N . ARG B 1 65 ? -20.026 17.527 0.363 1.00 19.30 65 ARG B N 1
ATOM 1364 C CA . ARG B 1 65 ? -20.924 16.435 0.030 1.00 20.60 65 ARG B CA 1
ATOM 1365 C C . ARG B 1 65 ? -21.763 16.081 1.252 1.00 21.81 65 ARG B C 1
ATOM 1366 O O . ARG B 1 65 ? -21.295 16.184 2.387 1.00 19.10 65 ARG B O 1
ATOM 1368 N N . THR B 1 66 ? -23.014 15.690 1.014 1.00 21.84 66 THR B N 1
ATOM 1369 C CA . THR B 1 66 ? -23.902 15.208 2.066 1.00 19.12 66 THR B CA 1
ATOM 1370 C C . THR B 1 66 ? -24.459 13.857 1.653 1.00 20.94 66 THR B C 1
ATOM 1371 O O . THR B 1 66 ? -24.932 13.695 0.524 1.00 24.46 66 THR B O 1
ATOM 1375 N N . ILE B 1 67 ? -24.384 12.889 2.557 1.00 16.26 67 ILE B N 1
ATOM 1376 C CA . ILE B 1 67 ? -25.001 11.586 2.369 1.00 16.19 67 ILE B CA 1
ATOM 1377 C C . ILE B 1 67 ? -26.130 11.440 3.376 1.00 13.40 67 ILE B C 1
ATOM 1378 O O . ILE B 1 67 ? -26.185 12.133 4.398 1.00 15.47 67 ILE B O 1
ATOM 1383 N N . ARG B 1 68 ? -27.050 10.527 3.076 1.00 14.10 68 ARG B N 1
ATOM 1384 C CA . ARG B 1 68 ? -28.152 10.215 3.974 1.00 14.87 68 ARG B CA 1
ATOM 1385 C C . ARG B 1 68 ? -28.246 8.705 4.068 1.00 15.35 68 ARG B C 1
ATOM 1386 O O . ARG B 1 68 ? -28.444 8.034 3.053 1.00 18.98 68 ARG B O 1
ATOM 1394 N N . VAL B 1 69 ? -28.063 8.163 5.271 1.00 12.84 69 VAL B N 1
ATOM 1395 C CA . VAL B 1 69 ? -27.961 6.707 5.422 1.00 12.44 69 VAL B CA 1
ATOM 1396 C C . VAL B 1 69 ? -28.730 6.265 6.654 1.00 12.59 69 VAL B C 1
ATOM 1397 O O . VAL B 1 69 ? -28.825 6.984 7.656 1.00 14.74 69 VAL B O 1
ATOM 1401 N N . PRO B 1 70 ? -29.290 5.062 6.610 1.00 12.48 70 PRO B N 1
ATOM 1402 C CA . PRO B 1 70 ? -30.103 4.586 7.736 1.00 13.34 70 PRO B CA 1
ATOM 1403 C C . PRO B 1 70 ? -29.289 4.148 8.944 1.00 13.13 70 PRO B C 1
ATOM 1404 O O . PRO B 1 70 ? -28.183 3.609 8.824 1.00 14.83 70 PRO B O 1
ATOM 1408 N N . VAL B 1 71 ? -29.877 4.365 10.119 1.00 12.66 71 VAL B N 1
ATOM 1409 C CA . VAL B 1 71 ? -29.352 3.807 11.363 1.00 13.05 71 VAL B CA 1
ATOM 1410 C C . VAL B 1 71 ? -29.668 2.322 11.383 1.00 14.37 71 VAL B C 1
ATOM 1411 O O . VAL B 1 71 ? -30.835 1.930 11.295 1.00 15.50 71 VAL B O 1
ATOM 1415 N N . ARG B 1 72 ? -28.637 1.490 11.507 1.00 12.24 72 ARG B N 1
ATOM 1416 C CA . ARG B 1 72 ? -28.846 0.049 11.533 1.00 12.21 72 ARG B CA 1
ATOM 1417 C C . ARG B 1 72 ? -28.072 -0.656 12.631 1.00 15.31 72 ARG B C 1
ATOM 1418 O O . ARG B 1 72 ? -28.157 -1.887 12.731 1.00 16.88 72 ARG B O 1
ATOM 1426 N N . ASP B 1 73 ? -27.321 0.072 13.451 1.00 12.54 73 ASP B N 1
ATOM 1427 C CA . ASP B 1 73 ? -26.406 -0.574 14.383 1.00 11.97 73 ASP B CA 1
ATOM 1428 C C . ASP B 1 73 ? -26.054 0.424 15.469 1.00 11.58 73 ASP B C 1
ATOM 1429 O O . ASP B 1 73 ? -26.337 1.620 15.348 1.00 10.87 73 ASP B O 1
ATOM 1434 N N . LYS B 1 74 ? -25.464 -0.091 16.542 1.00 12.05 74 LYS B N 1
ATOM 1435 C CA . LYS B 1 74 ? -24.947 0.694 17.654 1.00 13.33 74 LYS B CA 1
ATOM 1436 C C . LYS B 1 74 ? -23.430 0.608 17.663 1.00 13.92 74 LYS B C 1
ATOM 1437 O O . LYS B 1 74 ? -22.860 -0.441 17.356 1.00 14.56 74 LYS B O 1
ATOM 1443 N N . CYS B 1 75 ? -22.778 1.721 18.013 1.00 12.99 75 CYS B N 1
ATOM 1444 C CA . CYS B 1 75 ? -21.347 1.747 18.292 1.00 14.69 75 CYS B CA 1
ATOM 1445 C C . CYS B 1 75 ? -21.184 1.850 19.797 1.00 12.54 75 CYS B C 1
ATOM 1446 O O . CYS B 1 75 ? -21.345 2.946 20.361 1.00 15.97 75 CYS B O 1
ATOM 1449 N N . PRO B 1 76 ? -20.891 0.749 20.493 1.00 12.65 76 PRO B N 1
ATOM 1450 C CA . PRO B 1 76 ? -20.864 0.792 21.962 1.00 13.02 76 PRO B CA 1
ATOM 1451 C C . PRO B 1 76 ? -19.795 1.702 22.530 1.00 14.01 76 PRO B C 1
ATOM 1452 O O . PRO B 1 76 ? -20.005 2.278 23.600 1.00 15.15 76 PRO B O 1
ATOM 1456 N N . SER B 1 77 ? -18.650 1.855 21.862 1.00 14.74 77 SER B N 1
ATOM 1457 C CA . SER B 1 77 ? -17.535 2.579 22.457 1.00 15.07 77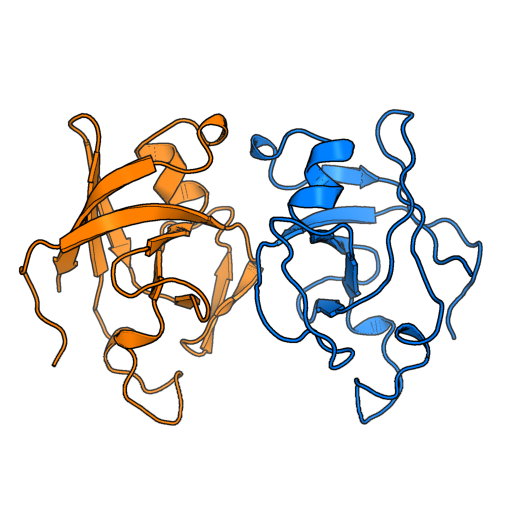 SER B CA 1
ATOM 1458 C C . SER B 1 77 ? -17.427 4.021 21.981 1.00 16.10 77 SER B C 1
ATOM 1459 O O . SER B 1 77 ? -16.608 4.777 22.517 1.00 20.15 77 SER B O 1
ATOM 1462 N N . CYS B 1 78 ? -18.215 4.413 20.991 1.00 13.33 78 CYS B N 1
ATOM 1463 C CA . CYS B 1 78 ? -18.121 5.759 20.444 1.00 14.74 78 CYS B CA 1
ATOM 1464 C C . CYS B 1 78 ? -18.632 6.799 21.432 1.00 14.38 78 CYS B C 1
ATOM 1465 O O . CYS B 1 78 ? -19.651 6.597 22.104 1.00 14.63 78 CYS B O 1
ATOM 1468 N N A ASP B 1 79 ? -17.925 7.920 21.527 0.55 15.10 79 ASP B N 1
ATOM 1469 N N B ASP B 1 79 ? -17.927 7.931 21.479 0.45 15.12 79 ASP B N 1
ATOM 1470 C CA A ASP B 1 79 ? -18.505 9.028 22.262 0.55 14.24 79 ASP B CA 1
ATOM 1471 C CA B ASP B 1 79 ? -18.409 9.157 22.100 0.45 14.39 79 ASP B CA 1
ATOM 1472 C C A ASP B 1 79 ? -19.762 9.515 21.534 0.55 14.74 79 ASP B C 1
ATOM 1473 C C B ASP B 1 79 ? -19.736 9.582 21.466 0.45 14.75 79 ASP B C 1
ATOM 1474 O O A ASP B 1 79 ? -20.042 9.148 20.387 0.55 12.47 79 ASP B O 1
ATOM 1475 O O B ASP B 1 79 ? -20.060 9.212 20.333 0.45 12.47 79 ASP B O 1
ATOM 1484 N N . ARG B 1 80 ? -20.517 10.371 22.213 1.00 13.61 80 ARG B N 1
ATOM 1485 C CA . ARG B 1 80 ? -21.883 10.670 21.790 1.00 14.04 80 ARG B CA 1
ATOM 1486 C C . ARG B 1 80 ? -21.997 11.320 20.413 1.00 13.90 80 ARG B C 1
ATOM 1487 O O . ARG B 1 80 ? -23.067 11.225 19.807 1.00 15.02 80 ARG B O 1
ATOM 1495 N N . THR B 1 81 ? -20.970 12.002 19.906 1.00 13.05 81 THR B N 1
ATOM 1496 C CA . THR B 1 81 ? -21.082 12.576 18.568 1.00 12.83 81 THR B CA 1
ATOM 1497 C C . THR B 1 81 ? -20.152 11.912 17.569 1.00 14.16 81 THR B C 1
ATOM 1498 O O . THR B 1 81 ? -19.995 12.420 16.459 1.00 14.46 81 THR B O 1
ATOM 1502 N N . HIS B 1 82 ? -19.567 10.769 17.919 1.00 12.26 82 HIS B N 1
ATOM 1503 C CA . HIS B 1 82 ? -18.685 10.025 17.022 1.00 11.24 82 HIS B CA 1
ATOM 1504 C C . HIS B 1 82 ? -19.514 8.960 16.320 1.00 15.05 82 HIS B C 1
ATOM 1505 O O . HIS B 1 82 ? -19.934 7.984 16.947 1.00 14.87 82 HIS B O 1
ATOM 1512 N N . ILE B 1 83 ? -19.757 9.141 15.024 1.00 12.47 83 ILE B N 1
ATOM 1513 C CA . ILE B 1 83 ? -20.532 8.163 14.261 1.00 12.57 83 ILE B CA 1
ATOM 1514 C C . ILE B 1 83 ? -19.602 7.187 13.563 1.00 12.73 83 ILE B C 1
ATOM 1515 O O . ILE B 1 83 ? -18.527 7.552 13.079 1.00 13.03 83 ILE B O 1
ATOM 1520 N N . ASP B 1 84 ? -20.017 5.930 13.513 1.00 13.67 84 ASP B N 1
ATOM 1521 C CA . ASP B 1 84 ? -19.269 4.887 12.810 1.00 12.72 84 ASP B CA 1
ATOM 1522 C C . ASP B 1 84 ? -20.052 4.568 11.539 1.00 11.78 84 ASP B C 1
ATOM 1523 O O . ASP B 1 84 ? -21.040 3.822 11.571 1.00 11.21 84 ASP B O 1
ATOM 1528 N N . LEU B 1 85 ? -19.643 5.175 10.428 1.00 12.59 85 LEU B N 1
ATOM 1529 C CA . LEU B 1 85 ? -20.298 4.915 9.158 1.00 10.16 85 LEU B CA 1
ATOM 1530 C C . LEU B 1 85 ? -19.909 3.539 8.623 1.00 11.45 85 LEU B C 1
ATOM 1531 O O . LEU B 1 85 ? -18.831 3.013 8.908 1.00 13.08 85 LEU B O 1
ATOM 1536 N N . SER B 1 86 ? -20.775 2.976 7.792 1.00 10.67 86 SER B N 1
ATOM 1537 C CA . SER B 1 86 ? -20.329 1.837 7.011 1.00 12.08 86 SER B CA 1
ATOM 1538 C C . SER B 1 86 ? -19.207 2.260 6.065 1.00 13.94 86 SER B C 1
ATOM 1539 O O . SER B 1 86 ? -19.058 3.436 5.711 1.00 12.99 86 SER B O 1
ATOM 1542 N N . GLN B 1 87 ? -18.382 1.284 5.695 1.00 14.19 87 GLN B N 1
ATOM 1543 C CA . GLN B 1 87 ? -17.339 1.515 4.699 1.00 13.41 87 GLN B CA 1
ATOM 1544 C C . GLN B 1 87 ? -17.911 2.154 3.441 1.00 16.77 87 GLN B C 1
ATOM 1545 O O . GLN B 1 87 ? -17.359 3.122 2.905 1.00 14.59 87 GLN B O 1
ATOM 1551 N N . ALA B 1 88 ? -19.036 1.633 2.961 1.00 12.92 88 ALA B N 1
ATOM 1552 C CA . ALA B 1 88 ? -19.592 2.151 1.719 1.00 15.16 88 ALA B CA 1
ATOM 1553 C C . ALA B 1 88 ? -20.056 3.593 1.885 1.00 16.52 88 ALA B C 1
ATOM 1554 O O . ALA B 1 88 ? -19.914 4.407 0.964 1.00 16.95 88 ALA B O 1
ATOM 1556 N N . ALA B 1 89 ? -20.606 3.934 3.051 1.00 13.06 89 ALA B N 1
ATOM 1557 C CA . ALA B 1 89 ? -21.065 5.307 3.268 1.00 11.74 89 ALA B CA 1
ATOM 1558 C C . ALA B 1 89 ? -19.885 6.269 3.410 1.00 14.06 89 ALA B C 1
ATOM 1559 O O . ALA B 1 89 ? -19.876 7.358 2.817 1.00 14.19 89 ALA B O 1
ATOM 1561 N N . PHE B 1 90 ? -18.885 5.889 4.208 1.00 12.58 90 PHE B N 1
ATOM 1562 C CA . PHE B 1 90 ? -17.709 6.734 4.403 1.00 11.63 90 PHE B CA 1
ATOM 1563 C C . PHE B 1 90 ? -17.030 7.036 3.075 1.00 15.49 90 PHE B C 1
ATOM 1564 O O . PHE B 1 90 ? -16.627 8.178 2.824 1.00 15.76 90 PHE B O 1
ATOM 1572 N N . ALA B 1 91 ? -16.927 6.030 2.200 1.00 13.70 91 ALA B N 1
ATOM 1573 C CA . ALA B 1 91 ? -16.252 6.209 0.917 1.00 15.03 91 ALA B CA 1
ATOM 1574 C C . ALA B 1 91 ? -16.923 7.263 0.054 1.00 18.80 91 ALA B C 1
ATOM 1575 O O . ALA B 1 91 ? -16.272 7.862 -0.805 1.00 17.85 91 ALA B O 1
ATOM 1577 N N . LYS B 1 92 ? -18.222 7.494 0.238 1.00 13.55 92 LYS B N 1
ATOM 1578 C CA . LYS B 1 92 ? -18.874 8.534 -0.538 1.00 15.25 92 LYS B CA 1
ATOM 1579 C C . LYS B 1 92 ? -18.412 9.920 -0.116 1.00 17.25 92 LYS B C 1
ATOM 1580 O O . LYS B 1 92 ? -18.504 10.860 -0.913 1.00 19.45 92 LYS B O 1
ATOM 1586 N N . LEU B 1 93 ? -17.911 10.058 1.115 1.00 13.93 93 LEU B N 1
ATOM 1587 C CA . LEU B 1 93 ? -17.436 11.336 1.636 1.00 16.25 93 LEU B CA 1
ATOM 1588 C C . LEU B 1 93 ? -15.926 11.512 1.540 1.00 18.54 93 LEU B C 1
ATOM 1589 O O . LEU B 1 93 ? -15.450 12.643 1.390 1.00 18.39 93 LEU B O 1
ATOM 1594 N N . ALA B 1 94 ? -15.153 10.438 1.628 1.00 17.01 94 ALA B N 1
ATOM 1595 C CA . ALA B 1 94 ? -13.707 10.570 1.686 1.00 15.07 94 ALA B CA 1
ATOM 1596 C C . ALA B 1 94 ? -13.087 9.249 1.279 1.00 19.18 94 ALA B C 1
ATOM 1597 O O . ALA B 1 94 ? -13.713 8.205 1.457 1.00 17.34 94 ALA B O 1
ATOM 1599 N N . PRO B 1 95 ? -11.878 9.251 0.722 1.00 17.19 95 PRO B N 1
ATOM 1600 C CA . PRO B 1 95 ? -11.185 7.975 0.518 1.00 22.11 95 PRO B CA 1
ATOM 1601 C C . PRO B 1 95 ? -11.069 7.217 1.833 1.00 14.99 95 PRO B C 1
ATOM 1602 O O . PRO B 1 95 ? -10.830 7.802 2.891 1.00 17.77 95 PRO B O 1
ATOM 1606 N N . LEU B 1 96 ? -11.271 5.898 1.761 1.00 17.97 96 LEU B N 1
ATOM 1607 C CA . LEU B 1 96 ? -11.185 5.078 2.967 1.00 20.62 96 LEU B CA 1
ATOM 1608 C C . LEU B 1 96 ? -9.831 5.212 3.644 1.00 18.72 96 LEU B C 1
ATOM 1609 O O . LEU B 1 96 ? -9.735 5.118 4.874 1.00 19.37 96 LEU B O 1
ATOM 1614 N N . ASP B 1 97 ? -8.781 5.461 2.855 1.00 23.25 97 ASP B N 1
ATOM 1615 C CA . ASP B 1 97 ? -7.440 5.662 3.389 1.00 25.00 97 ASP B CA 1
ATOM 1616 C C . ASP B 1 97 ? -7.393 6.740 4.470 1.00 23.37 97 ASP B C 1
ATOM 1617 O O . ASP B 1 97 ? -6.513 6.705 5.336 1.00 29.13 97 ASP B O 1
ATOM 1622 N N . ARG B 1 98 ? -8.326 7.700 4.439 1.00 25.56 98 ARG B N 1
ATOM 1623 C CA . ARG B 1 98 ? -8.375 8.728 5.480 1.00 26.64 98 ARG B CA 1
ATOM 1624 C C . ARG B 1 98 ? -8.541 8.115 6.867 1.00 26.18 98 ARG B C 1
ATOM 1625 O O . ARG B 1 98 ? -7.924 8.574 7.836 1.00 24.39 98 ARG B O 1
ATOM 1633 N N . GLY B 1 99 ? -9.390 7.093 6.988 1.00 24.41 99 GLY B N 1
ATOM 1634 C CA . GLY B 1 99 ? -9.614 6.418 8.256 1.00 21.30 99 GLY B CA 1
ATOM 1635 C C . GLY B 1 99 ? -10.554 7.128 9.215 1.00 21.44 99 GLY B C 1
ATOM 1636 O O . GLY B 1 99 ? -11.541 6.549 9.687 1.00 20.60 99 GLY B O 1
ATOM 1637 N N . VAL B 1 100 ? -10.246 8.385 9.522 1.00 17.90 100 VAL B N 1
ATOM 1638 C CA . VAL B 1 100 ? -10.997 9.179 10.486 1.00 18.13 100 VAL B CA 1
ATOM 1639 C C . VAL B 1 100 ? -11.007 10.616 9.998 1.00 22.69 100 VAL B C 1
ATOM 1640 O O . VAL B 1 100 ? -10.006 11.106 9.462 1.00 20.98 100 VAL B O 1
ATOM 1644 N N . VAL B 1 101 ? -12.138 11.293 10.178 1.00 17.54 101 VAL B N 1
ATOM 1645 C CA . VAL B 1 101 ? -12.238 12.724 9.914 1.00 14.44 101 VAL B CA 1
ATOM 1646 C C . VAL B 1 101 ? -12.875 13.370 11.130 1.00 17.44 101 VAL B C 1
ATOM 1647 O O . VAL B 1 101 ? -13.988 13.002 11.516 1.00 16.11 101 VAL B O 1
ATOM 1651 N N . ASN B 1 102 ? -12.185 14.337 11.725 1.00 16.85 102 ASN B N 1
ATOM 1652 C CA . ASN B 1 102 ? -12.704 15.044 12.884 1.00 15.69 102 ASN B CA 1
ATOM 1653 C C . ASN B 1 102 ? -13.434 16.307 12.444 1.00 13.76 102 ASN B C 1
ATOM 1654 O O . ASN B 1 102 ? -13.215 16.833 11.350 1.00 14.56 102 ASN B O 1
ATOM 1659 N N . GLY B 1 103 ? -14.324 16.779 13.307 1.00 16.64 103 GLY B N 1
ATOM 1660 C CA . GLY B 1 103 ? -15.037 18.010 13.040 1.00 17.26 103 GLY B CA 1
ATOM 1661 C C . GLY B 1 103 ? -16.026 17.948 11.897 1.00 16.97 103 GLY B C 1
ATOM 1662 O O . GLY B 1 103 ? -16.242 18.962 11.227 1.00 16.05 103 GLY B O 1
ATOM 1663 N N . ILE B 1 104 ? -16.641 16.792 11.648 1.00 15.05 104 ILE B N 1
ATOM 1664 C CA . ILE B 1 104 ? -17.683 16.731 10.625 1.00 15.59 104 ILE B CA 1
ATOM 1665 C C . ILE B 1 104 ? -19.016 17.114 11.256 1.00 18.12 104 ILE B C 1
ATOM 1666 O O . ILE B 1 104 ? -19.103 17.319 12.470 1.00 15.74 104 ILE B O 1
ATOM 1671 N N . THR B 1 105 ? -20.057 17.222 10.436 1.00 15.10 105 THR B N 1
ATOM 1672 C CA . THR B 1 105 ? -21.399 17.554 10.892 1.00 16.15 105 THR B CA 1
ATOM 1673 C C . THR B 1 105 ? -22.353 16.429 10.536 1.00 14.63 105 THR B C 1
ATOM 1674 O O . THR B 1 105 ? -22.296 15.881 9.427 1.00 14.42 105 THR B O 1
ATOM 1678 N N . TRP B 1 106 ? -23.228 16.088 11.476 1.00 14.23 106 TRP B N 1
ATOM 1679 C CA . TRP B 1 106 ? -24.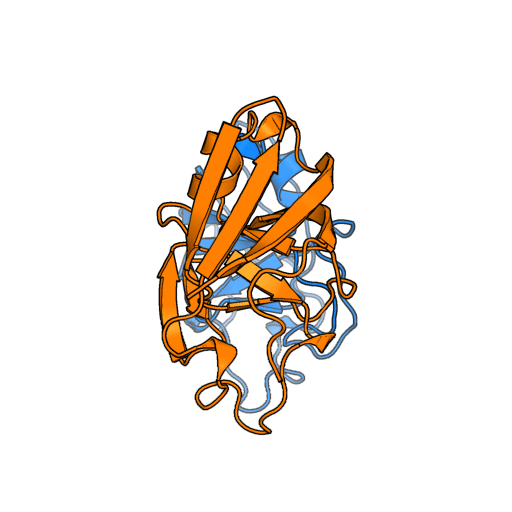248 15.100 11.186 1.00 13.21 106 TRP B CA 1
ATOM 1680 C C . TRP B 1 106 ? -25.516 15.447 11.945 1.00 13.31 106 TRP B C 1
ATOM 1681 O O . TRP B 1 106 ? -25.502 16.217 12.910 1.00 14.82 106 TRP B O 1
ATOM 1692 N N . LYS B 1 107 ? -26.625 14.890 11.481 1.00 14.71 107 LYS B N 1
ATOM 1693 C CA . LYS B 1 107 ? -27.896 15.078 12.157 1.00 12.86 107 LYS B CA 1
ATOM 1694 C C . LYS B 1 107 ? -28.780 13.874 11.905 1.00 13.60 107 LYS B C 1
ATOM 1695 O O . LYS B 1 107 ? -28.685 13.233 10.858 1.00 15.07 107 LYS B O 1
ATOM 1701 N N . PHE B 1 108 ? -29.636 13.577 12.882 1.00 11.89 108 PHE B N 1
ATOM 1702 C CA . PHE B 1 108 ? -30.698 12.599 12.697 1.00 14.38 108 PHE B CA 1
ATOM 1703 C C . PHE B 1 108 ? -31.775 13.181 11.799 1.00 15.08 108 PHE B C 1
ATOM 1704 O O . PHE B 1 108 ? -32.172 14.340 11.962 1.00 17.43 108 PHE B O 1
ATOM 1712 N N . VAL B 1 109 ? -32.273 12.369 10.868 1.00 15.83 109 VAL B N 1
ATOM 1713 C CA . VAL B 1 109 ? -33.406 12.759 10.041 1.00 17.85 109 VAL B CA 1
ATOM 1714 C C . VAL B 1 109 ? -34.395 11.603 9.974 1.00 18.17 109 VAL B C 1
ATOM 1715 O O . VAL B 1 109 ? -34.061 10.444 10.233 1.00 18.85 109 VAL B O 1
ATOM 1719 N N . ARG B 1 110 ? -35.636 11.936 9.629 1.00 20.79 110 ARG B N 1
ATOM 1720 C CA . ARG B 1 110 ? -36.664 10.924 9.424 1.00 23.86 110 ARG B CA 1
ATOM 1721 C C . ARG B 1 110 ? -36.915 10.727 7.936 1.00 51.52 110 ARG B C 1
ATOM 1722 O O . ARG B 1 110 ? -37.885 11.254 7.392 1.00 60.15 110 ARG B O 1
#

Secondary structure (DSSP, 8-state):
---TT--EEEEEEEE--EEE-TTSSEEETTTS--EEEEGGG--SSSGGG-GGGSS-EEEEEETTEEEEEEEEEEETT--TTEEEEEHHHHTTTS-GGG--EEEEEEEEE-/---TT--EEEEEEEE--EEE-TTSSEEETTTS--EEEEGGG--SSSGGG-GGGSS-EEEEEETTEEEEEEEEEEETTS-TT-EEEEHHHHHHHS-GGG--EEEEEEEEE-

Organism: Streptomyces mobaraensis (NCBI:txid35621)

InterPro domains:
  IPR009009 RlpA-like protein, double-psi beta-barrel domain [PF03330] (81-135)
  IPR036908 RlpA-like domain superfamily [G3DSA:2.40.40.10] (37-143)
  IPR036908 RlpA-like domain superfamily [SSF50685] (32-142)
  IPR048197 Papain inhibitor [NF041659] (10-135)
  IPR048197 Papain inhibitor [cd22273] (41-141)

Radius of gyration: 17.89 Å; Cα contacts (8 Å, |Δi|>4): 579; chains: 2; bounding box: 42×50×30 Å

Foldseek 3Di:
DAPFPDKDFWKEFADADAQAALLGDTDGLQPFWEKAAEPVPFDDPRSVPTVLNPPKWKWKDDPHDIDIHHHGHHDDPDPHRYMYIRPVNVVVHDPNVVGMGGTMMMGMHD/DAPFPDKDFWKEFADADFQAALLRDTDGLQAAWEKAAEPVQFDDPRSVPTVLCPPKWKWKDAPHDIDIHHHGHHDDPDDRRYMHTRNNNVVVHDNNVVRMDHTIMMGMHD

GO terms:
  GO:0004867 serine-type endopeptidase inhibitor activity (F, IDA)
  GO:0004869 cysteine-type endopeptidase inhibitor activity (F, IDA)
  GO:0005576 extracellular region (C, IDA)
  GO:0010466 negative regulation of peptidase activity (P, IDA)

Sequence (220 aa):
DIPIGQKMTGKMTYYTDKGYGACGTPIDASSQDLVAIPAAWWTTPNPNNDPLCRGVSVVEVSYNGRTTIRRVPVRDKCPSCDDRTHIDLSQAAFAKLAPPLDRGVVNGITTWKFVRDIPIGQKMTGKMTYYTDKGYGACGTPIDASSQDLVAIPAAWWTTPNPNNDPLCRGVSVEVSYNGRTIRVPVRDKCPSCDDRTHIDLSQAAFAKLAPLDRGVVNGITWKFVR

B-factor: mean 20.44, std 8.46, range [10.16, 60.15]